Protein AF-A0A2M7EA67-F1 (afdb_monomer_lite)

Sequence (201 aa):
MQINDKDKITILLNLLGEHYNASHKMRERSLNFAIWILGFGVAIIWLLLSGASLTISQNIFLTLFVTIVSLLTIYFLHAIEKGFHTNRNIMIDIQRVLGCYEQGIYVDSKSLFPKKYEEKYKEKKGDKEKNKMTVQNLKKFLRTLDFHFVSIYIWIILITLMIILLIWINPNQQNQKNKKITLNSYTSEQAGLITSANGQK

Secondary structure (DSSP, 8-state):
-PPPHHHHHHHHHHHHHHHHHHHHHHHHHHHHHHHHHHHHHHHHHHHHHTT----HHHHHHHHHHHHHHHHHHHHHHHHHHHHHHHHHHHHHHHHHHTTTTSSSSSSTTS-SS-THHHHHHHHHHHHHTS-S--HHHHHHHHHHS-HHHHHHHHHHHHHHHHHHHHHHH-THHHHHHHHHHHHHHHHHHHHHHHHHHHTT-

Organism: NCBI:txid2014290

pLDDT: mean 84.49, std 11.79, range [54.47, 97.56]

Foldseek 3Di:
DDDDPVVVLVVLVVLLVVLVVVLVVLVVVLVVVLVVVVVVLVVLVVVLVVLPDDDPVRLVVVLVVLVVVLVVNLVVLVVSQVVNVVSVLSSVVSCVVVVQQPACPPHPGHRVDDCVVVVVSVVVVVVVVDDDDDPVVVVVVLVPRDVVSVVSNVVSVVSSVVSNVSSPVSCSVVVVVVVVVVVVVVVVVVVVVVVVVPPPD

Radius of gyration: 30.61 Å; chains: 1; bounding box: 66×33×106 Å

Structure (mmCIF, N/CA/C/O backbone):
data_AF-A0A2M7EA67-F1
#
_entry.id   AF-A0A2M7EA67-F1
#
loop_
_atom_site.group_PDB
_atom_site.id
_atom_site.type_symbol
_atom_site.label_atom_id
_atom_site.label_alt_id
_atom_site.label_comp_id
_atom_site.label_asym_id
_atom_site.label_entity_id
_atom_site.label_seq_id
_atom_site.pdbx_PDB_ins_code
_atom_site.Cartn_x
_atom_site.Cartn_y
_atom_site.Cartn_z
_atom_site.occupancy
_atom_site.B_iso_or_equiv
_atom_site.auth_seq_id
_atom_site.auth_comp_id
_atom_site.auth_asym_id
_atom_site.auth_atom_id
_atom_site.pdbx_PDB_model_num
ATOM 1 N N . MET A 1 1 ? 25.974 20.601 -27.472 1.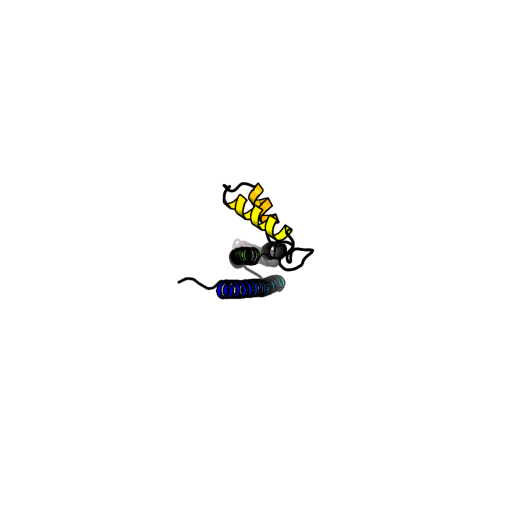00 61.41 1 MET A N 1
ATOM 2 C CA . MET A 1 1 ? 26.797 19.377 -27.378 1.00 61.41 1 MET A CA 1
ATOM 3 C C . MET A 1 1 ? 26.029 18.255 -28.066 1.00 61.41 1 MET A C 1
ATOM 5 O O . MET A 1 1 ? 24.906 17.994 -27.656 1.00 61.41 1 MET A O 1
ATOM 9 N N . GLN A 1 2 ? 26.543 17.688 -29.162 1.00 81.25 2 GLN A N 1
ATOM 10 C CA . GLN A 1 2 ? 25.907 16.543 -29.829 1.00 81.25 2 GLN A CA 1
ATOM 11 C C . GLN A 1 2 ? 26.409 15.259 -29.160 1.00 81.25 2 GLN A C 1
ATOM 13 O O . GLN A 1 2 ? 27.611 15.026 -29.114 1.00 81.25 2 GLN A O 1
ATOM 18 N N . ILE A 1 3 ? 25.502 14.471 -28.583 1.00 83.06 3 ILE A N 1
ATOM 19 C CA . ILE A 1 3 ? 25.826 13.171 -27.981 1.00 83.06 3 ILE A CA 1
ATOM 20 C C . ILE A 1 3 ? 25.848 12.126 -29.103 1.00 83.06 3 ILE A C 1
ATOM 22 O O . ILE A 1 3 ? 24.922 12.097 -29.917 1.00 83.06 3 ILE A O 1
ATOM 26 N N . ASN A 1 4 ? 26.881 11.282 -29.144 1.00 94.31 4 ASN A N 1
ATOM 27 C CA . ASN A 1 4 ? 26.993 10.182 -30.103 1.00 94.31 4 ASN A CA 1
ATOM 28 C C . ASN A 1 4 ? 25.878 9.145 -29.876 1.00 94.31 4 ASN A C 1
ATOM 30 O O . ASN A 1 4 ? 25.458 8.905 -28.745 1.00 94.31 4 ASN A O 1
ATOM 34 N N . ASP A 1 5 ? 25.399 8.491 -30.931 1.00 91.19 5 ASP A N 1
ATOM 35 C CA . ASP A 1 5 ? 24.288 7.538 -30.843 1.00 91.19 5 ASP A CA 1
ATOM 36 C C . ASP A 1 5 ? 24.615 6.318 -29.969 1.00 91.19 5 ASP A C 1
ATOM 38 O O . ASP A 1 5 ? 23.755 5.842 -29.226 1.00 91.19 5 ASP A O 1
ATOM 42 N N . LYS A 1 6 ? 25.877 5.868 -29.959 1.00 91.50 6 LYS A N 1
ATOM 43 C CA . LYS A 1 6 ? 26.340 4.812 -29.038 1.00 91.50 6 LYS A CA 1
ATOM 44 C C . LYS A 1 6 ? 26.218 5.228 -27.568 1.00 91.50 6 LYS A C 1
ATOM 46 O O . LYS A 1 6 ? 25.797 4.430 -26.725 1.00 91.50 6 LYS A O 1
ATOM 51 N N . ASP A 1 7 ? 26.520 6.487 -27.270 1.00 93.44 7 ASP A N 1
ATOM 52 C CA . ASP A 1 7 ? 26.421 7.028 -25.915 1.00 93.44 7 ASP A CA 1
ATOM 53 C C . ASP A 1 7 ? 24.951 7.177 -25.504 1.00 93.44 7 ASP A C 1
ATOM 55 O O . ASP A 1 7 ? 24.589 6.837 -24.379 1.00 93.44 7 ASP A O 1
ATOM 59 N N . LYS A 1 8 ? 24.068 7.582 -26.432 1.00 92.31 8 LYS A N 1
ATOM 60 C CA . LYS A 1 8 ? 22.614 7.643 -26.187 1.00 92.31 8 LYS A CA 1
ATOM 61 C C . LYS A 1 8 ? 22.041 6.281 -25.804 1.00 92.31 8 LYS A C 1
ATOM 63 O O . LYS A 1 8 ? 21.293 6.194 -24.834 1.00 92.31 8 LYS A O 1
ATOM 68 N N . ILE A 1 9 ? 22.397 5.222 -26.536 1.00 92.94 9 ILE A N 1
ATOM 69 C CA . ILE A 1 9 ? 21.937 3.856 -26.234 1.00 92.94 9 ILE A CA 1
ATOM 70 C C . ILE A 1 9 ? 22.416 3.432 -24.843 1.00 92.94 9 ILE A C 1
ATOM 72 O O . ILE A 1 9 ? 21.630 2.919 -24.049 1.00 92.94 9 ILE A O 1
ATOM 76 N N . THR A 1 10 ? 23.681 3.701 -24.521 1.00 95.44 10 THR A N 1
ATOM 77 C CA . THR A 1 10 ? 24.259 3.373 -23.210 1.00 95.44 10 THR A CA 1
ATOM 78 C C . THR A 1 10 ? 23.528 4.095 -22.075 1.00 95.44 10 THR A C 1
ATOM 80 O O . THR A 1 10 ? 23.166 3.472 -21.077 1.00 95.44 10 THR A O 1
ATOM 83 N N . ILE A 1 11 ? 23.231 5.388 -22.246 1.00 94.94 11 ILE A N 1
ATOM 84 C CA . ILE A 1 11 ? 22.450 6.178 -21.282 1.00 94.94 11 ILE A CA 1
ATOM 85 C C . ILE A 1 11 ? 21.048 5.582 -21.098 1.00 94.94 11 ILE A C 1
ATOM 87 O O . ILE A 1 11 ? 20.602 5.413 -19.964 1.00 94.94 11 ILE A O 1
ATOM 91 N N . LEU A 1 12 ? 20.360 5.227 -22.188 1.00 94.88 12 LEU A N 1
ATOM 92 C CA . LEU A 1 12 ? 19.022 4.629 -22.120 1.00 94.88 12 LEU A CA 1
ATOM 93 C C . LEU A 1 12 ? 19.024 3.281 -21.396 1.00 94.88 12 LEU A C 1
ATOM 95 O O . LEU A 1 12 ? 18.142 3.036 -20.576 1.00 94.88 12 LEU A O 1
ATOM 99 N N . LEU A 1 13 ? 20.009 2.420 -21.660 1.00 95.00 13 LEU A N 1
ATOM 100 C CA . LEU A 1 13 ? 20.138 1.128 -20.983 1.00 95.00 13 LEU A CA 1
ATOM 101 C C . LEU A 1 13 ? 20.432 1.292 -19.487 1.00 95.00 13 LEU A C 1
ATOM 103 O O . LEU A 1 13 ? 19.820 0.600 -18.671 1.00 95.00 13 LEU A O 1
ATOM 107 N N . ASN A 1 14 ? 21.296 2.240 -19.119 1.00 97.25 14 ASN A N 1
ATOM 108 C CA . ASN A 1 14 ? 21.578 2.550 -17.717 1.00 97.25 14 ASN A CA 1
ATOM 109 C C . ASN A 1 14 ? 20.328 3.072 -16.994 1.00 97.25 14 ASN A C 1
ATOM 111 O O . ASN A 1 14 ? 19.956 2.525 -15.957 1.00 97.25 14 ASN A O 1
ATOM 115 N N . LEU A 1 15 ? 19.622 4.049 -17.575 1.00 96.12 15 LEU A N 1
ATOM 116 C CA . LEU A 1 15 ? 18.360 4.563 -17.028 1.00 96.12 15 LEU A CA 1
ATOM 117 C C . LEU A 1 15 ? 17.309 3.455 -16.895 1.00 96.12 15 LEU A C 1
ATOM 119 O O . LEU A 1 15 ? 16.601 3.375 -15.890 1.00 96.12 15 LEU A O 1
ATOM 123 N N . LEU A 1 16 ? 17.215 2.566 -17.888 1.00 95.62 16 LEU A N 1
ATOM 124 C CA . LEU A 1 16 ? 16.305 1.428 -17.836 1.00 95.62 16 LEU A CA 1
ATOM 125 C C . LEU A 1 16 ? 16.634 0.517 -16.647 1.00 95.62 16 LEU A C 1
ATOM 127 O O . LEU A 1 16 ? 15.733 0.153 -15.887 1.00 95.62 16 LEU A O 1
ATOM 131 N N . GLY A 1 17 ? 17.915 0.192 -16.455 1.00 96.94 17 GLY A N 1
ATOM 132 C CA . GLY A 1 17 ? 18.400 -0.581 -15.313 1.00 96.94 17 GLY A CA 1
ATOM 133 C C . GLY A 1 17 ? 18.087 0.079 -13.967 1.00 96.94 17 GLY A C 1
ATOM 134 O O . GLY A 1 17 ? 17.597 -0.586 -13.049 1.00 96.94 17 GLY A O 1
ATOM 135 N N . GLU A 1 18 ? 18.280 1.394 -13.855 1.00 97.56 18 GLU A N 1
ATOM 136 C CA . GLU A 1 18 ? 17.938 2.167 -12.656 1.00 97.56 18 GLU A CA 1
ATOM 137 C C . GLU A 1 18 ? 16.441 2.120 -12.344 1.00 97.56 18 GLU A C 1
ATOM 139 O O . GLU A 1 18 ? 16.056 1.852 -11.202 1.00 97.56 18 GLU A O 1
ATOM 144 N N . HIS A 1 19 ? 15.582 2.301 -13.351 1.00 95.62 19 HIS A N 1
ATOM 145 C CA . HIS A 1 19 ? 14.133 2.205 -13.181 1.00 95.62 19 HIS A CA 1
ATOM 146 C C . HIS A 1 19 ? 13.690 0.791 -12.781 1.00 95.62 19 HIS A C 1
ATOM 148 O O . HIS A 1 19 ? 12.798 0.648 -11.937 1.00 95.62 19 HIS A O 1
ATOM 154 N N . TYR A 1 20 ? 14.316 -0.264 -13.308 1.00 94.50 20 TYR A N 1
ATOM 155 C CA . TYR A 1 20 ? 14.062 -1.637 -12.856 1.00 94.50 20 TYR A CA 1
ATOM 156 C C . TYR A 1 20 ? 14.452 -1.841 -11.390 1.00 94.50 20 TYR A C 1
ATOM 158 O O . TYR A 1 20 ? 13.653 -2.362 -10.606 1.00 94.50 20 TYR A O 1
ATOM 166 N N . ASN A 1 21 ? 15.640 -1.380 -11.002 1.00 96.25 21 ASN A N 1
ATOM 167 C CA . ASN A 1 21 ? 16.116 -1.459 -9.624 1.00 96.25 21 ASN A CA 1
ATOM 168 C C . ASN A 1 21 ? 15.201 -0.677 -8.666 1.00 96.25 21 ASN A C 1
ATOM 170 O O . ASN A 1 21 ? 14.788 -1.188 -7.625 1.00 96.25 21 ASN A O 1
ATOM 174 N N . ALA A 1 22 ? 14.803 0.540 -9.045 1.00 94.19 22 ALA A N 1
ATOM 175 C CA . ALA A 1 22 ? 13.854 1.352 -8.290 1.00 94.19 22 ALA A CA 1
ATOM 176 C C . ALA A 1 22 ? 12.499 0.644 -8.135 1.00 94.19 22 ALA A C 1
ATOM 178 O O . ALA A 1 22 ? 11.944 0.611 -7.037 1.00 94.19 22 ALA A O 1
ATOM 179 N N . SER A 1 23 ? 11.994 0.017 -9.201 1.00 91.25 23 SER A N 1
ATOM 180 C CA . SER A 1 23 ? 10.754 -0.767 -9.172 1.00 91.25 23 SER A CA 1
ATOM 181 C C . SER A 1 23 ? 10.828 -1.924 -8.170 1.00 91.25 23 SER A C 1
ATOM 183 O O . SER A 1 23 ? 9.881 -2.143 -7.410 1.00 91.25 23 SER A O 1
ATOM 185 N N . HIS A 1 24 ? 11.961 -2.631 -8.126 1.00 90.88 24 HIS A N 1
ATOM 186 C CA . HIS A 1 24 ? 12.200 -3.709 -7.167 1.00 90.88 24 HIS A CA 1
ATOM 187 C C . HIS A 1 24 ? 12.243 -3.190 -5.726 1.00 90.88 24 HIS A C 1
ATOM 189 O O . HIS A 1 24 ? 11.485 -3.668 -4.883 1.00 90.88 24 HIS A O 1
ATOM 195 N N . LYS A 1 25 ? 13.028 -2.137 -5.468 1.00 93.38 25 LYS A N 1
ATOM 196 C CA . LYS A 1 25 ? 13.123 -1.497 -4.144 1.00 93.38 25 LYS A CA 1
ATOM 197 C C . LYS A 1 25 ? 11.776 -0.960 -3.648 1.00 93.38 25 LYS A C 1
ATOM 199 O O . LYS A 1 25 ? 11.479 -1.042 -2.459 1.00 93.38 25 LYS A O 1
ATOM 204 N N . MET A 1 26 ? 10.937 -0.420 -4.539 1.00 90.56 26 MET A N 1
ATOM 205 C CA . MET A 1 26 ? 9.581 0.033 -4.191 1.00 90.56 26 MET A CA 1
ATOM 206 C C . MET A 1 26 ? 8.686 -1.131 -3.751 1.00 90.56 26 MET A C 1
ATOM 208 O O . MET A 1 26 ? 7.974 -1.003 -2.755 1.00 90.56 26 MET A O 1
ATOM 212 N N . ARG A 1 27 ? 8.738 -2.268 -4.460 1.00 89.75 27 ARG A N 1
ATOM 213 C CA . ARG A 1 27 ? 7.990 -3.479 -4.086 1.00 89.75 27 ARG A CA 1
ATOM 214 C C . ARG A 1 27 ? 8.456 -4.027 -2.744 1.00 89.75 27 ARG A C 1
ATOM 216 O O . ARG A 1 27 ? 7.623 -4.237 -1.869 1.00 89.75 27 ARG A O 1
ATOM 223 N N . GLU A 1 28 ? 9.763 -4.180 -2.562 1.00 90.50 28 GLU A N 1
ATOM 224 C CA . GLU A 1 28 ? 10.358 -4.656 -1.312 1.00 90.50 28 GLU A CA 1
ATOM 225 C C . GLU A 1 28 ? 9.952 -3.773 -0.124 1.00 90.50 28 GLU A C 1
ATOM 227 O O . GLU A 1 28 ? 9.435 -4.268 0.874 1.00 90.50 28 GLU A O 1
ATOM 232 N N . ARG A 1 29 ? 10.070 -2.444 -0.260 1.00 90.81 29 ARG A N 1
ATOM 233 C CA . ARG A 1 29 ? 9.643 -1.499 0.783 1.00 90.81 29 ARG A CA 1
ATOM 234 C C . ARG A 1 29 ? 8.151 -1.610 1.091 1.00 90.81 29 ARG A C 1
ATOM 236 O O . ARG A 1 29 ? 7.773 -1.554 2.257 1.00 90.81 29 ARG A O 1
ATOM 243 N N . SER A 1 30 ? 7.311 -1.767 0.066 1.00 88.31 30 SER A N 1
ATOM 244 C CA . SER A 1 30 ? 5.864 -1.929 0.257 1.00 88.31 30 SER A CA 1
ATOM 245 C C . SER A 1 30 ? 5.515 -3.223 0.994 1.00 88.31 30 SER A C 1
ATOM 247 O O . SER A 1 30 ? 4.637 -3.214 1.853 1.00 88.31 30 SER A O 1
ATOM 249 N N . LEU A 1 31 ? 6.241 -4.307 0.714 1.00 88.00 31 LEU A N 1
ATOM 250 C CA . LEU A 1 31 ? 6.053 -5.603 1.355 1.00 88.00 31 LEU A CA 1
ATOM 251 C C . LEU A 1 31 ? 6.529 -5.562 2.810 1.00 88.00 31 LEU A C 1
ATOM 253 O O . LEU A 1 31 ? 5.780 -5.952 3.700 1.00 88.00 31 LEU A O 1
ATOM 257 N N . ASN A 1 32 ? 7.716 -5.011 3.069 1.00 92.31 32 ASN A N 1
ATOM 258 C CA . ASN A 1 32 ? 8.237 -4.842 4.429 1.00 92.31 32 ASN A CA 1
ATOM 259 C C . ASN A 1 32 ? 7.308 -3.969 5.285 1.00 92.31 32 ASN A C 1
ATOM 261 O O . ASN A 1 32 ? 7.039 -4.291 6.441 1.00 92.31 32 ASN A O 1
ATOM 265 N N . PHE A 1 33 ? 6.764 -2.896 4.706 1.00 91.81 33 PHE A N 1
ATOM 266 C CA . PHE A 1 33 ? 5.768 -2.064 5.373 1.00 91.81 33 PHE A CA 1
ATOM 267 C C . PHE A 1 33 ? 4.469 -2.831 5.662 1.00 91.81 33 PHE A C 1
ATOM 269 O O . PHE A 1 33 ? 3.947 -2.748 6.773 1.00 91.81 33 PHE A O 1
ATOM 276 N N . ALA A 1 34 ? 3.970 -3.622 4.706 1.00 89.56 34 ALA A N 1
ATOM 277 C CA . ALA A 1 34 ? 2.784 -4.451 4.909 1.00 89.56 34 ALA A CA 1
ATOM 278 C C . ALA A 1 34 ? 2.988 -5.485 6.029 1.00 89.56 34 ALA A C 1
ATOM 280 O O . ALA A 1 34 ? 2.116 -5.623 6.882 1.00 89.56 34 ALA A O 1
ATOM 281 N N . ILE A 1 35 ? 4.148 -6.153 6.082 1.00 92.62 35 ILE A N 1
ATOM 282 C CA . ILE A 1 35 ? 4.505 -7.077 7.172 1.00 92.62 35 ILE A CA 1
ATOM 283 C C . ILE A 1 35 ? 4.477 -6.358 8.523 1.00 92.62 35 ILE A C 1
ATOM 285 O O . ILE A 1 35 ? 3.915 -6.878 9.486 1.00 92.62 35 ILE A O 1
ATOM 289 N N . TRP A 1 36 ? 5.046 -5.154 8.597 1.00 95.12 36 TRP A N 1
ATOM 290 C CA . TRP A 1 36 ? 5.086 -4.385 9.838 1.00 95.12 36 TRP A CA 1
ATOM 291 C C . TRP A 1 36 ? 3.682 -3.995 10.324 1.00 95.12 36 TRP A C 1
ATOM 293 O O . TRP A 1 36 ? 3.349 -4.203 11.491 1.00 95.12 36 TRP A O 1
ATOM 303 N N . ILE A 1 37 ? 2.824 -3.515 9.418 1.00 93.06 37 ILE A N 1
ATOM 304 C CA . ILE A 1 37 ? 1.426 -3.178 9.727 1.00 93.06 37 ILE A CA 1
ATOM 305 C C . ILE A 1 37 ? 0.613 -4.417 10.121 1.00 93.06 37 ILE A C 1
ATOM 307 O O . ILE A 1 37 ? -0.190 -4.345 11.051 1.00 93.06 37 ILE A O 1
ATOM 311 N N . LEU A 1 38 ? 0.839 -5.563 9.474 1.00 92.38 38 LEU A N 1
ATOM 312 C CA . LEU A 1 38 ? 0.211 -6.829 9.859 1.00 92.38 38 LEU A CA 1
ATOM 313 C C . LEU A 1 38 ? 0.629 -7.256 11.269 1.00 92.38 38 LEU A C 1
ATOM 315 O O . LEU A 1 38 ? -0.234 -7.584 12.082 1.00 92.38 38 LEU A O 1
ATOM 319 N N . GLY A 1 39 ? 1.925 -7.196 11.586 1.00 95.44 39 GLY A N 1
ATOM 320 C CA . GLY A 1 39 ? 2.432 -7.492 12.928 1.00 95.44 39 GLY A CA 1
ATOM 321 C C . GLY A 1 39 ? 1.818 -6.579 13.991 1.00 95.44 39 GLY A C 1
ATOM 322 O O . GLY A 1 39 ? 1.387 -7.049 15.044 1.00 95.44 39 GLY A O 1
ATOM 323 N N . PHE A 1 40 ? 1.691 -5.287 13.682 1.00 95.50 40 PHE A N 1
ATOM 324 C CA . PHE A 1 40 ? 1.021 -4.324 14.552 1.00 95.50 40 PHE A CA 1
ATOM 325 C C . PHE A 1 40 ? -0.467 -4.650 14.758 1.00 95.50 40 PHE A C 1
ATOM 327 O O . PHE A 1 40 ? -0.958 -4.629 15.887 1.00 95.50 40 PHE A O 1
ATOM 334 N N . GLY A 1 41 ? -1.177 -5.016 13.687 1.00 94.31 41 GLY A N 1
ATOM 335 C CA . GLY A 1 41 ? -2.573 -5.450 13.757 1.00 94.31 41 GLY A CA 1
ATOM 336 C C . GLY A 1 41 ? -2.756 -6.677 14.652 1.00 94.31 41 GLY A C 1
ATOM 337 O O . GLY A 1 41 ? -3.611 -6.663 15.536 1.00 94.31 41 GLY A O 1
ATOM 338 N N . VAL A 1 42 ? -1.915 -7.704 14.485 1.00 95.25 42 VAL A N 1
ATOM 339 C CA . VAL A 1 42 ? -1.929 -8.918 15.324 1.00 95.25 42 VAL A CA 1
ATOM 340 C C . VAL A 1 42 ? -1.680 -8.582 16.794 1.00 95.25 42 VAL A C 1
ATOM 342 O O . VAL A 1 42 ? -2.392 -9.091 17.659 1.00 95.25 42 VAL A O 1
ATOM 345 N N . ALA A 1 43 ? -0.732 -7.689 17.090 1.00 95.44 43 ALA A N 1
ATOM 346 C CA . ALA A 1 43 ? -0.458 -7.255 18.458 1.00 95.44 43 ALA A CA 1
ATOM 347 C C . ALA A 1 43 ? -1.663 -6.545 19.102 1.00 95.44 43 ALA A C 1
ATOM 349 O O . ALA A 1 43 ? -1.990 -6.823 20.256 1.00 95.44 43 ALA A O 1
ATOM 350 N N . ILE A 1 44 ? -2.364 -5.675 18.361 1.00 93.38 44 ILE A N 1
ATOM 351 C CA . ILE A 1 44 ? -3.592 -5.024 18.850 1.00 93.38 44 ILE A CA 1
ATOM 352 C C . ILE A 1 44 ? -4.691 -6.055 19.103 1.00 93.38 44 ILE A C 1
ATOM 354 O O . ILE A 1 44 ? -5.336 -6.014 20.147 1.00 93.38 44 ILE A O 1
ATOM 358 N N . ILE A 1 45 ? -4.903 -6.989 18.176 1.00 93.50 45 ILE A N 1
ATOM 359 C CA . ILE A 1 45 ? -5.908 -8.048 18.336 1.00 93.50 45 ILE A CA 1
ATOM 360 C C . ILE A 1 45 ? -5.601 -8.875 19.586 1.00 93.50 45 ILE A C 1
ATOM 362 O O . ILE A 1 45 ? -6.488 -9.092 20.406 1.00 93.50 45 ILE A O 1
ATOM 366 N N . TRP A 1 46 ? -4.343 -9.279 19.773 1.00 94.19 46 TRP A N 1
ATOM 367 C CA . TRP A 1 46 ? -3.906 -10.007 20.962 1.00 94.19 46 TRP A CA 1
ATOM 368 C C . TRP A 1 46 ? -4.151 -9.217 22.254 1.00 94.19 46 TRP A C 1
ATOM 370 O O . TRP A 1 46 ? -4.688 -9.762 23.216 1.00 94.19 46 TRP A O 1
ATOM 380 N N . LEU A 1 47 ? -3.821 -7.921 22.268 1.00 91.31 47 LEU A N 1
ATOM 381 C CA . LEU A 1 47 ? -4.075 -7.029 23.404 1.00 91.31 47 LEU A CA 1
ATOM 382 C C . LEU A 1 47 ? -5.572 -6.920 23.735 1.00 91.31 47 LEU A C 1
ATOM 384 O O . LEU A 1 47 ? -5.940 -6.869 24.906 1.00 91.31 47 LEU A O 1
ATOM 388 N N . LEU A 1 48 ? -6.436 -6.882 22.721 1.00 90.88 48 LEU A N 1
ATOM 389 C CA . LEU A 1 48 ? -7.887 -6.832 22.912 1.00 90.88 48 LEU A CA 1
ATOM 390 C C . LEU A 1 48 ? -8.445 -8.169 23.420 1.00 90.88 48 LEU A C 1
ATOM 392 O O . LEU A 1 48 ? -9.369 -8.177 24.232 1.00 90.88 48 LEU A O 1
ATOM 396 N N . LEU A 1 49 ? -7.871 -9.290 22.977 1.00 90.75 49 LEU A N 1
ATOM 397 C CA . LEU A 1 49 ? -8.282 -10.637 23.379 1.00 90.75 49 LEU A CA 1
ATOM 398 C C . LEU A 1 49 ? -7.751 -11.063 24.753 1.00 90.75 49 LEU A C 1
ATOM 400 O O . LEU A 1 49 ? -8.358 -11.926 25.383 1.00 90.75 49 LEU A O 1
ATOM 404 N N . SER A 1 50 ? -6.675 -10.454 25.262 1.00 90.12 50 SER A N 1
ATOM 405 C CA . SER A 1 50 ? -6.083 -10.796 26.569 1.00 90.12 50 SER A CA 1
ATOM 406 C C . SER A 1 50 ? -6.954 -10.419 27.779 1.00 90.12 50 SER A C 1
ATOM 408 O O . SER A 1 50 ? -6.551 -10.611 28.925 1.00 90.12 50 SER A O 1
ATOM 410 N N . GLY A 1 51 ? -8.160 -9.891 27.546 1.00 80.94 51 GLY A N 1
ATOM 411 C CA . GLY A 1 51 ? -9.104 -9.519 28.595 1.00 80.94 51 GLY A CA 1
ATOM 412 C C . GLY A 1 51 ? -8.833 -8.146 29.209 1.00 80.94 51 GLY A C 1
ATOM 413 O O . GLY A 1 51 ? -9.426 -7.826 30.240 1.00 80.94 51 GLY A O 1
ATOM 414 N N . ALA A 1 52 ? -7.987 -7.316 28.584 1.00 81.62 52 ALA A N 1
ATOM 415 C CA . ALA A 1 52 ? -7.745 -5.946 29.022 1.00 81.62 52 ALA A CA 1
ATOM 416 C C . ALA A 1 52 ? -9.074 -5.176 29.134 1.00 81.62 52 ALA A C 1
ATOM 418 O O . ALA A 1 52 ? -9.798 -4.982 28.152 1.00 81.62 52 ALA A O 1
ATOM 419 N N . SER A 1 53 ? -9.426 -4.755 30.352 1.00 84.50 53 SER A N 1
ATOM 420 C CA . SER A 1 53 ? -10.627 -3.959 30.586 1.00 84.50 53 SER A CA 1
ATOM 421 C C . SER A 1 53 ? -10.360 -2.515 30.173 1.00 84.50 53 SER A C 1
ATOM 423 O O . SER A 1 53 ? -9.820 -1.729 30.953 1.00 84.50 53 SER A O 1
ATOM 425 N N . LEU A 1 54 ? -10.716 -2.176 28.937 1.00 86.06 54 LEU A N 1
ATOM 426 C CA . LEU A 1 54 ? -10.609 -0.814 28.436 1.00 86.06 54 LEU A CA 1
ATOM 427 C C . LEU A 1 54 ? -11.801 0.025 28.904 1.00 86.06 54 LEU A C 1
ATOM 429 O O . LEU A 1 54 ? -12.963 -0.381 28.795 1.00 86.06 54 LEU A O 1
ATOM 433 N N . THR A 1 55 ? -11.514 1.219 29.412 1.00 88.62 55 THR A N 1
ATOM 434 C CA . THR A 1 55 ? -12.543 2.221 29.705 1.00 88.62 55 THR A CA 1
ATOM 435 C C . THR A 1 55 ? -13.150 2.760 28.407 1.00 88.62 55 THR A C 1
ATOM 437 O O . THR A 1 55 ? -12.552 2.673 27.335 1.00 88.62 55 THR A O 1
ATOM 440 N N . ILE A 1 56 ? -14.338 3.366 28.486 1.00 89.12 56 ILE A N 1
ATOM 441 C CA . ILE A 1 56 ? -15.012 3.952 27.312 1.00 89.12 56 ILE A CA 1
ATOM 442 C C . ILE A 1 56 ? -14.111 4.993 26.627 1.00 89.12 56 ILE A C 1
ATOM 444 O O . ILE A 1 56 ? -13.973 4.984 25.406 1.00 89.12 56 ILE A O 1
ATOM 448 N N . SER A 1 57 ? -13.432 5.842 27.405 1.00 90.62 57 SER A N 1
ATOM 449 C CA . SER A 1 57 ? -12.495 6.834 26.868 1.00 90.62 57 SER A CA 1
ATOM 450 C C . SER A 1 57 ? -11.308 6.186 26.149 1.00 90.62 57 SER A C 1
ATOM 452 O O . SER A 1 57 ? -10.907 6.659 25.087 1.00 90.62 57 SER A O 1
ATOM 454 N N . GLN A 1 58 ? -10.775 5.077 26.680 1.00 91.69 58 GLN A N 1
ATOM 455 C CA . GLN A 1 58 ? -9.709 4.312 26.023 1.00 91.69 58 GLN A CA 1
ATOM 456 C C . GLN A 1 58 ? -10.188 3.672 24.715 1.00 91.69 58 GLN A C 1
ATOM 458 O O . GLN A 1 58 ? -9.449 3.703 23.737 1.00 91.69 58 GLN A O 1
ATOM 463 N N . ASN A 1 59 ? -11.424 3.167 24.655 1.00 92.62 59 ASN A N 1
ATOM 464 C CA . ASN A 1 59 ? -12.004 2.630 23.418 1.00 92.62 59 ASN A CA 1
ATOM 465 C C . ASN A 1 59 ? -12.132 3.693 22.326 1.00 92.62 59 ASN A C 1
ATOM 467 O O . ASN A 1 59 ? -11.781 3.436 21.172 1.00 92.62 59 ASN A O 1
ATOM 471 N N . ILE A 1 60 ? -12.611 4.888 22.682 1.00 94.69 60 ILE A N 1
ATOM 472 C CA . ILE A 1 60 ? -12.727 6.012 21.744 1.00 94.69 60 ILE A CA 1
ATOM 473 C C . ILE A 1 60 ? -11.339 6.397 21.226 1.00 94.69 60 ILE A C 1
ATOM 475 O O . ILE A 1 60 ? -11.139 6.496 20.014 1.00 94.69 60 ILE A O 1
ATOM 479 N N . PHE A 1 61 ? -10.368 6.553 22.129 1.00 95.62 61 PHE A N 1
ATOM 480 C CA . PHE A 1 61 ? -8.995 6.891 21.764 1.00 95.62 61 PHE A CA 1
ATOM 481 C C . PHE A 1 61 ? -8.362 5.826 20.860 1.00 95.62 61 PHE A C 1
ATOM 483 O O . PHE A 1 61 ? -7.788 6.157 19.824 1.00 95.62 61 PHE A O 1
ATOM 490 N N . LEU A 1 62 ? -8.516 4.545 21.203 1.00 94.50 62 LEU A N 1
ATOM 491 C CA . LEU A 1 62 ? -7.978 3.431 20.427 1.00 94.50 62 LEU A CA 1
ATOM 492 C C . LEU A 1 62 ? -8.637 3.333 19.044 1.00 94.50 62 LEU A C 1
ATOM 494 O O . LEU A 1 62 ? -7.944 3.117 18.053 1.00 94.50 62 LEU A O 1
ATOM 498 N N . THR A 1 63 ? -9.950 3.564 18.952 1.00 96.25 63 THR A N 1
ATOM 499 C CA . THR A 1 63 ? -10.677 3.610 17.671 1.00 96.25 63 THR A CA 1
ATOM 500 C C . THR A 1 63 ? -10.161 4.745 16.786 1.00 96.25 63 THR A C 1
ATOM 502 O O . THR A 1 63 ? -9.886 4.532 15.602 1.00 96.25 63 THR A O 1
ATOM 505 N N . LEU A 1 64 ? -9.989 5.946 17.350 1.00 97.31 64 LEU A N 1
ATOM 506 C CA . LEU A 1 64 ? -9.451 7.100 16.628 1.00 97.31 64 LEU A CA 1
ATOM 507 C C . LEU A 1 64 ? -8.026 6.823 16.140 1.00 97.31 64 LEU A C 1
ATOM 509 O O . LEU A 1 64 ? -7.715 7.050 14.972 1.00 97.31 64 LEU A O 1
ATOM 513 N N . PHE A 1 65 ? -7.184 6.274 17.014 1.00 96.62 65 PHE A N 1
ATOM 514 C CA . PHE A 1 65 ? -5.813 5.904 16.693 1.00 96.62 65 PHE A CA 1
ATOM 515 C C . PHE A 1 65 ? -5.746 4.883 15.545 1.00 96.62 65 PHE A C 1
ATOM 517 O O . PHE A 1 65 ? -5.068 5.130 14.547 1.00 96.62 65 PHE A O 1
ATOM 524 N N . VAL A 1 66 ? -6.501 3.781 15.628 1.00 96.44 66 VAL A N 1
ATOM 525 C CA . VAL A 1 66 ? -6.568 2.756 14.568 1.00 96.44 66 VAL A CA 1
ATOM 526 C C . VAL A 1 66 ? -7.059 3.359 13.252 1.00 96.44 66 VAL A C 1
ATOM 528 O O . VAL A 1 66 ? -6.509 3.056 12.191 1.00 96.44 66 VAL A O 1
ATOM 531 N N . THR A 1 67 ? -8.047 4.254 13.305 1.00 96.31 67 THR A N 1
ATOM 532 C CA . THR A 1 67 ? -8.575 4.941 12.117 1.00 96.31 67 THR A CA 1
ATOM 533 C C . THR A 1 67 ? -7.509 5.816 11.457 1.00 96.31 67 THR A C 1
ATOM 535 O O . THR A 1 67 ? -7.287 5.702 10.252 1.00 96.31 67 THR A O 1
ATOM 538 N N . ILE A 1 68 ? -6.796 6.641 12.232 1.00 97.25 68 ILE A N 1
ATOM 539 C CA . ILE A 1 68 ? -5.726 7.516 11.722 1.00 97.25 68 ILE A CA 1
ATOM 540 C C . ILE A 1 68 ? -4.599 6.688 11.097 1.00 97.25 68 ILE A C 1
ATOM 542 O O . ILE A 1 68 ? -4.192 6.963 9.967 1.00 97.25 68 ILE A O 1
ATOM 546 N N . VAL A 1 69 ? -4.125 5.649 11.791 1.00 96.31 69 VAL A N 1
ATOM 547 C CA . VAL A 1 69 ? -3.070 4.760 11.275 1.00 96.31 69 VAL A CA 1
ATOM 548 C C . VAL A 1 69 ? -3.520 4.073 9.984 1.00 96.31 69 VAL A C 1
ATOM 550 O O . VAL A 1 69 ? -2.748 4.001 9.027 1.00 96.31 69 VAL A O 1
ATOM 553 N N . SER A 1 70 ? -4.776 3.630 9.906 1.00 95.00 70 SER A N 1
ATOM 554 C CA . SER A 1 70 ? -5.332 3.009 8.696 1.00 95.00 70 SER A CA 1
ATOM 555 C C . SER A 1 70 ? -5.368 3.989 7.520 1.00 95.00 70 SER A C 1
ATOM 557 O O . SER A 1 70 ? -4.937 3.643 6.420 1.00 95.00 70 SER A O 1
ATOM 559 N N . LEU A 1 71 ? -5.806 5.234 7.742 1.00 96.00 71 LEU A N 1
ATOM 560 C CA . LEU A 1 71 ? -5.814 6.277 6.709 1.00 96.00 71 LEU A CA 1
ATOM 561 C C . LEU A 1 71 ? -4.399 6.622 6.227 1.00 96.00 71 LEU A C 1
ATOM 563 O O . LEU A 1 71 ? -4.168 6.710 5.020 1.00 96.00 71 LEU A O 1
ATOM 567 N N . LEU A 1 72 ? -3.439 6.758 7.148 1.00 96.00 72 LEU A N 1
ATOM 568 C CA . LEU A 1 72 ? -2.030 6.986 6.811 1.00 96.00 72 LEU A CA 1
ATOM 569 C C . LEU A 1 72 ? -1.441 5.819 6.011 1.00 96.00 72 LEU A C 1
ATOM 571 O O . LEU A 1 72 ? -0.722 6.042 5.038 1.00 96.00 72 LEU A O 1
ATOM 575 N N . THR A 1 73 ? -1.786 4.584 6.374 1.00 94.12 73 THR A N 1
ATOM 576 C CA . THR A 1 73 ? -1.363 3.367 5.664 1.00 94.12 73 THR A CA 1
ATOM 577 C C . THR A 1 73 ? -1.903 3.355 4.232 1.00 94.12 73 THR A C 1
ATOM 579 O O . THR A 1 73 ? -1.147 3.124 3.287 1.00 94.12 73 THR A O 1
ATOM 582 N N . ILE A 1 74 ? -3.190 3.668 4.047 1.00 92.81 74 ILE A N 1
ATOM 583 C CA . ILE A 1 74 ? -3.824 3.770 2.723 1.00 92.81 74 ILE A CA 1
ATOM 584 C C . ILE A 1 74 ? -3.150 4.862 1.884 1.00 92.81 74 ILE A C 1
ATOM 586 O O . ILE A 1 74 ? -2.816 4.625 0.719 1.00 92.81 74 ILE A O 1
ATOM 590 N N . TYR A 1 75 ? -2.916 6.037 2.476 1.00 94.12 75 TYR A N 1
ATOM 591 C CA . TYR A 1 75 ? -2.244 7.157 1.816 1.00 94.12 75 TYR A CA 1
ATOM 592 C C . TYR A 1 75 ? -0.816 6.797 1.385 1.00 94.12 75 TYR A C 1
ATOM 594 O O . TYR A 1 75 ? -0.425 7.043 0.243 1.00 94.12 75 TYR A O 1
ATOM 602 N N . PHE A 1 76 ? -0.049 6.158 2.269 1.00 92.56 76 PHE A N 1
ATOM 603 C CA . PHE A 1 76 ? 1.310 5.709 1.981 1.00 92.56 76 PHE A CA 1
ATOM 604 C C . PHE A 1 76 ? 1.351 4.688 0.837 1.00 92.56 76 PHE A C 1
ATOM 606 O O . PHE A 1 76 ? 2.137 4.842 -0.101 1.00 92.56 76 PHE A O 1
ATOM 613 N N . LEU A 1 77 ? 0.472 3.682 0.861 1.00 91.06 77 LEU A N 1
ATOM 614 C CA . LEU A 1 77 ? 0.369 2.705 -0.227 1.00 91.06 77 LEU A CA 1
ATOM 615 C C . LEU A 1 77 ? -0.003 3.365 -1.551 1.00 91.06 77 LEU A C 1
ATOM 617 O O . LEU A 1 77 ? 0.570 3.021 -2.584 1.00 91.06 77 LEU A O 1
ATOM 621 N N . HIS A 1 78 ? -0.892 4.358 -1.514 1.00 90.19 78 HIS A N 1
ATOM 622 C CA . HIS A 1 78 ? -1.290 5.087 -2.713 1.00 90.19 78 HIS A CA 1
ATOM 623 C C . HIS A 1 78 ? -0.120 5.885 -3.300 1.00 90.19 78 HIS A C 1
ATOM 625 O O . HIS A 1 78 ? 0.083 5.912 -4.516 1.00 90.19 78 HIS A O 1
ATOM 631 N N . ALA A 1 79 ? 0.701 6.498 -2.444 1.00 91.25 79 ALA A N 1
ATOM 632 C CA . ALA A 1 79 ? 1.915 7.185 -2.869 1.00 91.25 79 ALA A CA 1
ATOM 633 C C . ALA A 1 79 ? 2.922 6.219 -3.523 1.00 91.25 79 ALA A C 1
ATOM 635 O O . ALA A 1 79 ? 3.486 6.547 -4.573 1.00 91.25 79 ALA A O 1
ATOM 636 N N . ILE A 1 80 ? 3.105 5.015 -2.961 1.00 91.25 80 ILE A N 1
ATOM 637 C CA . ILE A 1 80 ? 3.957 3.977 -3.563 1.00 91.25 80 ILE A CA 1
ATOM 638 C C . ILE A 1 80 ? 3.403 3.532 -4.913 1.00 91.25 80 ILE A C 1
ATOM 640 O O . ILE A 1 80 ? 4.156 3.478 -5.884 1.00 91.25 80 ILE A O 1
ATOM 644 N N . GLU A 1 81 ? 2.111 3.230 -5.001 1.00 89.75 81 GLU A N 1
ATOM 645 C CA . GLU A 1 81 ? 1.470 2.796 -6.243 1.00 89.75 81 GLU A CA 1
ATOM 646 C C . GLU A 1 81 ? 1.641 3.847 -7.348 1.00 89.75 81 GLU A C 1
ATOM 648 O O . GLU A 1 81 ? 2.039 3.535 -8.476 1.00 89.75 81 GLU A O 1
ATOM 653 N N . LYS A 1 82 ? 1.415 5.123 -7.014 1.00 89.50 82 LYS A N 1
ATOM 654 C CA . LYS A 1 82 ? 1.629 6.242 -7.936 1.00 89.50 82 LYS A CA 1
ATOM 655 C C . LYS A 1 82 ? 3.084 6.311 -8.410 1.00 89.50 82 LYS A C 1
ATOM 657 O O . LYS A 1 82 ? 3.327 6.488 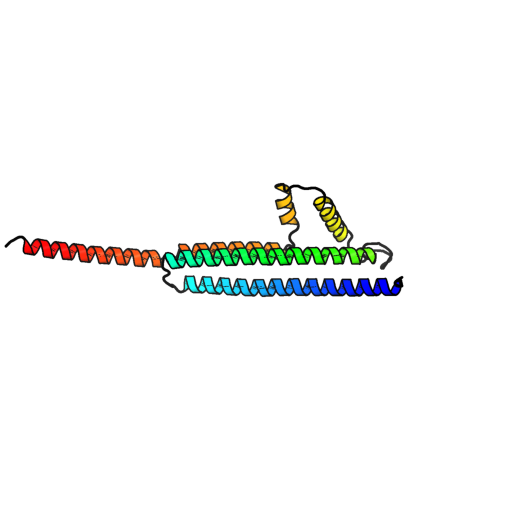-9.610 1.00 89.50 82 LYS A O 1
ATOM 662 N N . GLY A 1 83 ? 4.044 6.155 -7.497 1.00 90.75 83 GLY A N 1
ATOM 663 C CA . GLY A 1 83 ? 5.471 6.097 -7.821 1.00 90.75 83 GLY A CA 1
ATOM 664 C C . GLY A 1 83 ? 5.806 4.921 -8.739 1.00 90.75 83 GLY A C 1
ATOM 665 O O . GLY A 1 83 ? 6.447 5.101 -9.774 1.00 90.75 83 GLY A O 1
ATOM 666 N N . PHE A 1 84 ? 5.274 3.741 -8.427 1.00 90.75 84 PHE A N 1
ATOM 667 C CA . PHE A 1 84 ? 5.457 2.514 -9.194 1.00 90.75 84 PHE A CA 1
ATOM 668 C C . PHE A 1 84 ? 4.921 2.650 -10.624 1.00 90.75 84 PHE A C 1
ATOM 670 O O . PHE A 1 84 ? 5.610 2.306 -11.586 1.00 90.75 84 PHE A O 1
ATOM 677 N N . HIS A 1 85 ? 3.719 3.203 -10.793 1.00 88.25 85 HIS A N 1
ATOM 678 C CA . HIS A 1 85 ? 3.139 3.453 -12.111 1.00 88.25 85 HIS A CA 1
ATOM 679 C C . HIS A 1 85 ? 3.919 4.486 -12.920 1.00 88.25 85 HIS A C 1
ATOM 681 O O . HIS A 1 85 ? 4.117 4.293 -14.118 1.00 88.25 85 HIS A O 1
ATOM 687 N N . THR A 1 86 ? 4.375 5.562 -12.281 1.00 90.81 86 THR A N 1
ATOM 688 C CA . THR A 1 86 ? 5.189 6.589 -12.948 1.00 90.81 86 THR A CA 1
ATOM 689 C C . THR A 1 86 ? 6.505 5.989 -13.434 1.00 90.81 86 THR A C 1
ATOM 691 O O . THR A 1 86 ? 6.849 6.120 -14.605 1.00 90.81 86 THR A O 1
ATOM 694 N N . ASN A 1 87 ? 7.182 5.233 -12.573 1.00 94.00 87 ASN A N 1
ATOM 695 C CA . ASN A 1 87 ? 8.420 4.537 -12.900 1.00 94.00 87 ASN A CA 1
ATOM 696 C C . ASN A 1 87 ? 8.228 3.515 -14.034 1.00 94.00 87 ASN A C 1
ATOM 698 O O . ASN A 1 87 ? 9.006 3.467 -14.984 1.00 94.00 87 ASN A O 1
ATOM 702 N N . ARG A 1 88 ? 7.144 2.732 -13.983 1.00 90.44 88 ARG A N 1
ATOM 703 C CA . ARG A 1 88 ? 6.797 1.766 -15.033 1.00 90.44 88 ARG A CA 1
ATOM 704 C C . ARG A 1 88 ? 6.527 2.436 -16.381 1.00 90.44 88 ARG A C 1
ATOM 706 O O . ARG A 1 88 ? 6.896 1.883 -17.409 1.00 90.44 88 ARG A O 1
ATOM 713 N N . ASN A 1 89 ? 5.886 3.600 -16.386 1.00 90.31 89 ASN A N 1
ATOM 714 C CA . ASN A 1 89 ? 5.620 4.349 -17.613 1.00 90.31 89 ASN A CA 1
ATOM 715 C C . ASN A 1 89 ? 6.919 4.804 -18.285 1.00 90.31 89 ASN A C 1
ATOM 717 O O . ASN A 1 89 ? 7.078 4.588 -19.481 1.00 90.31 89 ASN A O 1
ATOM 721 N N . ILE A 1 90 ? 7.865 5.341 -17.509 1.00 92.81 90 ILE A N 1
ATOM 722 C CA . ILE A 1 90 ? 9.181 5.744 -18.025 1.00 92.81 90 ILE A CA 1
ATOM 723 C C . ILE A 1 90 ? 9.930 4.528 -18.588 1.00 92.81 90 ILE A C 1
ATOM 725 O O . ILE A 1 90 ? 10.479 4.586 -19.684 1.00 92.81 90 ILE A O 1
ATOM 729 N N . MET A 1 91 ? 9.878 3.394 -17.887 1.00 93.44 91 MET A N 1
ATOM 730 C CA . MET A 1 91 ? 10.466 2.133 -18.345 1.00 93.44 91 MET A CA 1
ATOM 731 C C . MET A 1 91 ? 9.895 1.679 -19.702 1.00 93.44 91 MET A C 1
ATOM 733 O O . MET A 1 91 ? 10.655 1.303 -20.590 1.00 93.44 91 MET A O 1
ATOM 737 N N . ILE A 1 92 ? 8.570 1.758 -19.887 1.00 90.69 92 ILE A N 1
ATOM 738 C CA . ILE A 1 92 ? 7.906 1.440 -21.165 1.00 90.69 92 ILE A CA 1
ATOM 739 C C . ILE A 1 92 ? 8.342 2.416 -22.264 1.00 90.69 92 ILE A C 1
ATOM 741 O O . ILE A 1 92 ? 8.606 1.988 -23.387 1.00 90.69 92 ILE A O 1
ATOM 745 N N . ASP A 1 93 ? 8.445 3.709 -21.949 1.00 91.56 93 ASP A N 1
ATOM 746 C CA . ASP A 1 93 ? 8.880 4.727 -22.905 1.00 91.56 93 ASP A CA 1
ATOM 747 C C . ASP A 1 93 ? 10.316 4.471 -23.387 1.00 91.56 93 ASP A C 1
ATOM 749 O O . ASP A 1 93 ? 10.556 4.498 -24.596 1.00 91.56 93 ASP A O 1
ATOM 753 N N . ILE A 1 94 ? 11.240 4.134 -22.480 1.00 93.62 94 ILE A N 1
ATOM 754 C CA . ILE A 1 94 ? 12.623 3.767 -22.826 1.00 93.62 94 ILE A CA 1
ATOM 755 C C . ILE A 1 94 ? 12.654 2.488 -23.675 1.00 93.62 94 ILE A C 1
ATOM 757 O O . ILE A 1 94 ? 13.291 2.461 -24.724 1.00 93.62 94 ILE A O 1
ATOM 761 N N . GLN A 1 95 ? 11.924 1.441 -23.279 1.00 92.69 95 GLN A N 1
ATOM 762 C CA . GLN A 1 95 ? 11.843 0.181 -24.036 1.00 92.69 95 GLN A CA 1
ATOM 763 C C . GLN A 1 95 ? 11.290 0.367 -25.449 1.00 92.69 95 GLN A C 1
ATOM 765 O O . GLN A 1 95 ? 11.700 -0.329 -26.376 1.00 92.69 95 GLN A O 1
ATOM 770 N N . ARG A 1 96 ? 10.351 1.299 -25.626 1.00 90.94 96 ARG A N 1
ATOM 771 C CA . ARG A 1 96 ? 9.819 1.642 -26.944 1.00 90.94 96 ARG A CA 1
ATOM 772 C C . ARG A 1 96 ? 10.858 2.355 -27.797 1.00 90.94 96 ARG A C 1
ATOM 774 O O . ARG A 1 96 ? 10.992 2.000 -28.957 1.00 90.94 96 ARG A O 1
ATOM 781 N N . VAL A 1 97 ? 11.603 3.310 -27.237 1.00 92.31 97 VAL A N 1
ATOM 782 C CA . VAL A 1 97 ? 12.700 3.984 -27.962 1.00 92.31 97 VAL A CA 1
ATOM 783 C C . VAL A 1 97 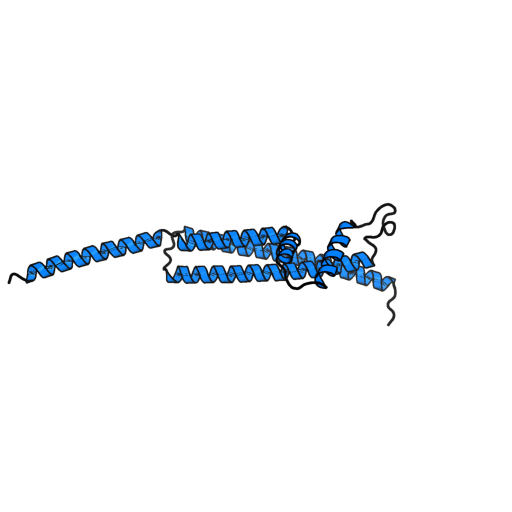? 13.794 2.991 -28.361 1.00 92.31 97 VAL A C 1
ATOM 785 O O . VAL A 1 97 ? 14.385 3.127 -29.424 1.00 92.31 97 VAL A O 1
ATOM 788 N N . LEU A 1 98 ? 14.022 1.960 -27.547 1.00 92.25 98 LEU A N 1
ATOM 789 C CA . LEU A 1 98 ? 14.920 0.856 -27.881 1.00 92.25 98 LEU A CA 1
ATOM 790 C C . LEU A 1 98 ? 14.323 -0.124 -28.912 1.00 92.25 98 LEU A C 1
ATOM 792 O O . LEU A 1 98 ? 15.015 -1.033 -29.336 1.00 92.25 98 LEU A O 1
ATOM 796 N N . GLY A 1 99 ? 13.061 0.010 -29.329 1.00 91.25 99 GLY A N 1
ATOM 797 C CA . GLY A 1 99 ? 12.451 -0.889 -30.316 1.00 91.25 99 GLY A CA 1
ATOM 798 C C . GLY A 1 99 ? 12.058 -2.264 -29.764 1.00 91.25 99 GLY A C 1
ATOM 799 O O . GLY A 1 99 ? 11.784 -3.190 -30.523 1.00 91.25 99 GLY A O 1
ATOM 800 N N . CYS A 1 100 ? 11.978 -2.442 -28.439 1.00 91.50 100 CYS A N 1
ATOM 801 C CA . CYS A 1 100 ? 11.696 -3.753 -27.836 1.00 91.50 100 CYS A CA 1
ATOM 802 C C . CYS A 1 100 ? 10.273 -4.290 -28.125 1.00 91.50 100 CYS A C 1
ATOM 804 O O . CYS A 1 100 ? 9.990 -5.465 -27.878 1.00 91.50 100 CYS A O 1
ATOM 806 N N . TYR A 1 101 ? 9.366 -3.447 -28.621 1.00 88.94 101 TYR A N 1
ATOM 807 C CA . TYR A 1 101 ? 7.998 -3.823 -29.008 1.00 88.94 101 TYR A CA 1
ATOM 808 C C . TYR A 1 101 ? 7.841 -4.068 -30.517 1.00 88.94 101 TYR A C 1
ATOM 810 O O . TYR A 1 101 ? 6.796 -4.557 -30.956 1.00 88.94 101 TYR A O 1
ATOM 818 N N . GLU A 1 102 ? 8.869 -3.759 -31.308 1.00 87.88 102 GLU A N 1
ATOM 819 C CA . GLU A 1 102 ? 8.868 -3.922 -32.759 1.00 87.88 102 GLU A CA 1
ATOM 820 C C . GLU A 1 102 ? 9.320 -5.339 -33.142 1.00 87.88 102 GLU A C 1
ATOM 822 O O . GLU A 1 102 ? 10.074 -5.996 -32.421 1.00 87.88 102 GLU A O 1
ATOM 827 N N . GLN A 1 103 ? 8.793 -5.856 -34.252 1.00 89.56 103 GLN A N 1
ATOM 828 C CA . GLN A 1 103 ? 9.157 -7.177 -34.775 1.00 89.56 103 GLN A CA 1
ATOM 829 C C . GLN A 1 103 ? 10.384 -7.048 -35.681 1.00 89.56 103 GLN A C 1
ATOM 831 O O . GLN A 1 103 ? 10.523 -6.042 -36.369 1.00 89.56 103 GLN A O 1
ATOM 836 N N . GLY A 1 104 ? 11.264 -8.053 -35.684 1.00 86.25 104 GLY A N 1
ATOM 837 C CA . GLY A 1 104 ? 12.424 -8.082 -36.581 1.00 86.25 104 GLY A CA 1
ATOM 838 C C . GLY A 1 104 ? 13.606 -7.193 -36.174 1.00 86.25 104 GLY A C 1
ATOM 839 O O . GLY A 1 104 ? 14.632 -7.246 -36.836 1.00 86.25 104 GLY A O 1
ATOM 840 N N . ILE A 1 105 ? 13.511 -6.409 -35.087 1.00 88.31 105 ILE A N 1
ATOM 841 C CA . ILE A 1 105 ? 14.659 -5.634 -34.568 1.00 88.31 105 ILE A CA 1
ATOM 842 C C . ILE A 1 105 ? 15.635 -6.526 -33.796 1.00 88.31 105 ILE A C 1
ATOM 844 O O . ILE A 1 105 ? 16.841 -6.464 -34.006 1.00 88.31 105 ILE A O 1
ATOM 848 N N . TYR A 1 106 ? 15.112 -7.333 -32.871 1.00 87.19 106 TYR A N 1
ATOM 849 C CA . TYR A 1 106 ? 15.924 -8.173 -31.981 1.00 87.19 106 TYR A CA 1
ATOM 850 C C . TYR A 1 106 ? 15.758 -9.669 -32.241 1.00 87.19 106 TYR A C 1
ATOM 852 O O . TYR A 1 106 ? 16.670 -10.447 -31.979 1.00 87.19 106 TYR A O 1
ATOM 860 N N . VAL A 1 107 ? 14.574 -10.082 -32.698 1.00 88.00 107 VAL A N 1
ATOM 861 C CA . VAL A 1 107 ? 14.247 -11.469 -33.037 1.00 88.00 107 VAL A CA 1
ATOM 862 C C . VAL A 1 107 ? 13.413 -11.449 -34.315 1.00 88.00 107 VAL A C 1
ATOM 864 O O . VAL A 1 107 ? 12.375 -10.784 -34.362 1.00 88.00 107 VAL A O 1
ATOM 867 N N . ASP A 1 108 ? 13.848 -12.191 -35.333 1.00 85.06 108 ASP A N 1
ATOM 868 C CA . ASP A 1 108 ? 13.303 -12.121 -36.699 1.00 85.06 108 ASP A CA 1
ATOM 869 C C . ASP A 1 108 ? 11.788 -12.372 -36.778 1.00 85.06 108 ASP A C 1
ATOM 871 O O . ASP A 1 108 ? 11.091 -11.781 -37.597 1.00 85.06 108 ASP A O 1
ATOM 875 N N . SER A 1 109 ? 11.247 -13.221 -35.898 1.00 83.00 109 SER A N 1
ATOM 876 C CA . SER A 1 109 ? 9.851 -13.677 -35.952 1.00 83.00 109 SER A CA 1
ATOM 877 C C . SER A 1 109 ? 8.926 -13.087 -34.882 1.00 83.00 109 SER A C 1
ATOM 879 O O . SER A 1 109 ? 7.713 -13.304 -34.937 1.00 83.00 109 SER A O 1
ATOM 881 N N . LYS A 1 110 ? 9.450 -12.356 -33.886 1.00 87.62 110 LYS A N 1
ATOM 882 C CA . LYS A 1 110 ? 8.645 -11.843 -32.761 1.00 87.62 110 LYS A CA 1
ATOM 883 C C . LYS A 1 110 ? 9.233 -10.587 -32.128 1.00 87.62 110 LYS A C 1
ATOM 885 O O . LYS A 1 110 ? 10.438 -10.381 -32.126 1.00 87.62 110 LYS A O 1
ATOM 890 N N . SER A 1 111 ? 8.375 -9.767 -31.528 1.00 87.69 111 SER A N 1
ATOM 891 C CA . SER A 1 111 ? 8.826 -8.667 -30.676 1.00 87.69 111 SER A CA 1
ATOM 892 C C . SER A 1 111 ? 9.398 -9.207 -29.362 1.00 87.69 111 SER A C 1
ATOM 894 O O . SER A 1 111 ? 8.939 -10.235 -28.852 1.00 87.69 111 SER A O 1
ATOM 896 N N . LEU A 1 112 ? 10.389 -8.511 -28.797 1.00 88.38 112 LEU A N 1
ATOM 897 C CA . LEU A 1 112 ? 11.005 -8.899 -27.523 1.00 88.38 112 LEU A CA 1
ATOM 898 C C . LEU A 1 112 ? 9.978 -8.850 -26.381 1.00 88.38 112 LEU A C 1
ATOM 900 O O . LEU A 1 112 ? 9.937 -9.742 -25.532 1.00 88.38 112 LEU A O 1
ATOM 904 N N . PHE A 1 113 ? 9.099 -7.844 -26.404 1.00 88.00 113 PHE A N 1
ATOM 905 C CA . PHE A 1 113 ? 7.969 -7.733 -25.490 1.00 88.00 113 PHE A CA 1
ATOM 906 C C . PHE A 1 113 ? 6.612 -7.879 -26.197 1.00 88.00 113 PHE A C 1
ATOM 908 O O . PHE A 1 113 ? 6.439 -7.438 -27.335 1.00 88.00 113 PHE A O 1
ATOM 915 N N . PRO A 1 114 ? 5.603 -8.456 -25.518 1.00 83.94 114 PRO A N 1
ATOM 916 C CA . PRO A 1 114 ? 4.227 -8.502 -26.009 1.00 83.94 114 PRO A CA 1
ATOM 917 C C . PRO A 1 114 ? 3.631 -7.109 -26.276 1.00 83.94 114 PRO A C 1
ATOM 919 O O . PRO A 1 114 ? 3.631 -6.260 -25.382 1.00 83.94 114 PRO A O 1
ATOM 922 N N . LYS A 1 115 ? 3.002 -6.912 -27.445 1.00 81.19 115 LYS A N 1
ATOM 923 C CA . LYS A 1 115 ? 2.315 -5.654 -27.822 1.00 81.19 115 LYS A CA 1
ATOM 924 C C . LYS A 1 115 ? 1.219 -5.223 -26.836 1.00 81.19 115 LYS A C 1
ATOM 926 O O . LYS A 1 115 ? 1.041 -4.032 -26.599 1.00 81.19 115 LYS A O 1
ATOM 931 N N . LYS A 1 116 ? 0.580 -6.181 -26.146 1.00 79.75 116 LYS A N 1
ATOM 932 C CA . LYS A 1 116 ? -0.426 -5.912 -25.095 1.00 79.75 116 LYS A CA 1
ATOM 933 C C . LYS A 1 116 ? 0.066 -4.958 -23.996 1.00 79.75 116 LYS A C 1
ATOM 935 O O . LYS A 1 116 ? -0.736 -4.300 -23.335 1.00 79.75 116 LYS A O 1
ATOM 940 N N . TYR A 1 117 ? 1.377 -4.919 -23.740 1.00 76.94 117 TYR A N 1
ATOM 941 C CA . TYR A 1 117 ? 1.944 -4.027 -22.731 1.00 76.94 117 TYR A CA 1
ATOM 942 C C . TYR A 1 117 ? 1.979 -2.568 -23.196 1.00 76.94 117 TYR A C 1
ATOM 944 O O . TYR A 1 117 ? 1.801 -1.675 -22.368 1.00 76.94 117 TYR A O 1
ATOM 952 N N . GLU A 1 118 ? 2.133 -2.333 -24.498 1.00 75.44 118 GLU A N 1
ATOM 953 C CA . GLU A 1 118 ? 2.109 -1.002 -25.102 1.00 75.44 118 GLU A CA 1
ATOM 954 C C . GLU A 1 118 ? 0.674 -0.460 -25.215 1.00 75.44 118 GLU A C 1
ATOM 956 O O . GLU A 1 118 ? 0.411 0.702 -24.901 1.00 75.44 118 GLU A O 1
ATOM 961 N N . GLU A 1 119 ? -0.281 -1.310 -25.597 1.00 77.44 119 GLU A N 1
ATOM 962 C CA . GLU A 1 119 ? -1.700 -0.942 -25.730 1.00 77.44 119 GLU A CA 1
ATOM 963 C C . GLU A 1 119 ? -2.279 -0.414 -24.409 1.00 77.44 119 GLU A C 1
ATOM 965 O O . GLU A 1 119 ? -2.883 0.661 -24.369 1.00 77.44 119 GLU A O 1
ATOM 970 N N . LYS A 1 120 ? -1.990 -1.104 -23.295 1.00 70.06 120 LYS A N 1
ATOM 971 C CA . LYS A 1 120 ? -2.417 -0.691 -21.946 1.00 70.06 120 LYS A CA 1
ATOM 972 C C . LYS A 1 120 ? -1.806 0.653 -21.512 1.00 70.06 120 LYS A C 1
ATOM 974 O O . LYS A 1 120 ? -2.385 1.354 -20.680 1.00 70.06 120 LYS A O 1
ATOM 979 N N . TYR A 1 121 ? -0.641 1.019 -22.052 1.00 70.38 121 TYR A N 1
ATOM 980 C CA . TYR A 1 121 ? -0.012 2.322 -21.821 1.00 70.38 121 TYR A CA 1
ATOM 981 C C . TYR A 1 121 ? -0.690 3.429 -22.642 1.00 70.38 121 TYR A C 1
ATOM 983 O O . TYR A 1 121 ? -1.036 4.476 -22.086 1.00 70.38 121 TYR A O 1
ATOM 991 N N . LYS A 1 122 ? -0.938 3.189 -23.939 1.00 73.62 122 LYS A N 1
ATOM 992 C CA . LYS A 1 122 ? -1.601 4.151 -24.840 1.00 73.62 122 LYS A CA 1
ATOM 993 C C . LYS A 1 122 ? -3.011 4.506 -24.359 1.00 73.62 122 LYS A C 1
ATOM 995 O O . LYS A 1 122 ? -3.351 5.687 -24.313 1.00 73.62 122 LYS A O 1
ATOM 1000 N N . GLU A 1 123 ? -3.778 3.517 -23.899 1.00 70.06 123 GLU A N 1
ATOM 1001 C CA . GLU A 1 123 ? -5.120 3.727 -23.336 1.00 70.06 123 GLU A CA 1
ATOM 1002 C C . GLU A 1 123 ? -5.099 4.668 -22.113 1.00 70.06 123 GLU A C 1
ATOM 1004 O O . GLU A 1 123 ? -5.912 5.584 -22.005 1.00 70.06 123 GLU A O 1
ATOM 1009 N N . LYS A 1 124 ? -4.119 4.506 -21.210 1.00 65.00 124 LYS A N 1
ATOM 1010 C CA . LYS A 1 124 ? -3.972 5.358 -20.014 1.00 65.00 124 LYS A CA 1
ATOM 1011 C C . LYS A 1 124 ? -3.563 6.800 -20.337 1.00 65.00 124 LYS A C 1
ATOM 1013 O O . LYS A 1 124 ? -3.870 7.695 -19.549 1.00 65.00 124 LYS A O 1
ATOM 1018 N N . LYS A 1 125 ? -2.831 7.035 -21.431 1.00 65.88 125 LYS A N 1
ATOM 1019 C CA . LYS A 1 125 ? -2.368 8.379 -21.817 1.00 65.88 125 LYS A CA 1
ATOM 1020 C C . LYS A 1 125 ? -3.484 9.182 -22.491 1.00 65.88 125 LYS A C 1
ATOM 1022 O O . LYS A 1 125 ? -3.647 10.346 -22.148 1.00 65.88 125 LYS A O 1
ATOM 1027 N N . GLY A 1 126 ? -4.289 8.537 -23.342 1.00 62.50 126 GLY A N 1
ATOM 1028 C CA . GLY A 1 126 ? -5.458 9.161 -23.979 1.00 62.50 126 GLY A CA 1
ATOM 1029 C C . GLY A 1 126 ? -6.570 9.547 -22.994 1.00 62.50 126 GLY A C 1
ATOM 1030 O O . GLY A 1 126 ? -7.202 10.586 -23.158 1.00 62.50 126 GLY A O 1
ATOM 1031 N N . ASP A 1 127 ? -6.762 8.773 -21.922 1.00 57.75 127 ASP A N 1
ATOM 1032 C CA . ASP A 1 127 ? -7.751 9.092 -20.877 1.00 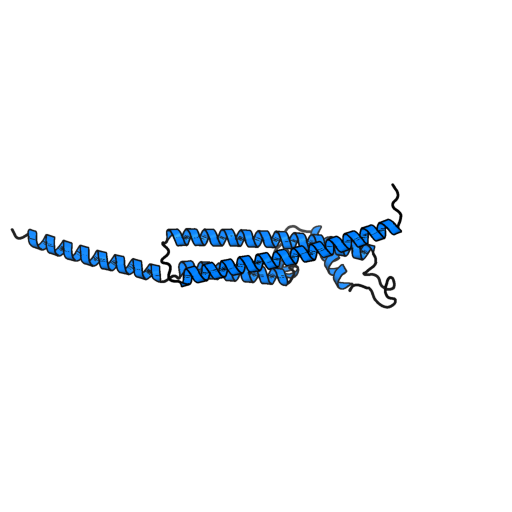57.75 127 ASP A CA 1
ATOM 1033 C C . ASP A 1 127 ? -7.337 10.254 -19.963 1.00 57.75 127 ASP A C 1
ATOM 1035 O O . ASP A 1 127 ? -8.193 10.963 -19.439 1.00 57.75 127 ASP A O 1
ATOM 1039 N N . LYS A 1 128 ? -6.033 10.483 -19.754 1.00 55.25 128 LYS A N 1
ATOM 1040 C CA . LYS A 1 128 ? -5.556 11.607 -18.924 1.00 55.25 128 LYS A CA 1
ATOM 1041 C C . LYS A 1 128 ? -5.843 12.974 -19.546 1.00 55.25 128 LYS A C 1
ATOM 1043 O O . LYS A 1 128 ? -5.871 13.964 -18.823 1.00 55.25 128 LYS A O 1
ATOM 1048 N N . GLU A 1 129 ? -6.054 13.020 -20.856 1.00 57.56 129 GLU A N 1
ATOM 1049 C CA . GLU A 1 129 ? -6.362 14.238 -21.607 1.00 57.56 129 GLU A CA 1
ATOM 1050 C C . GLU A 1 129 ? -7.872 14.556 -21.609 1.00 57.56 129 GLU A C 1
ATOM 1052 O O . GLU A 1 129 ? -8.278 15.689 -21.860 1.00 57.56 129 GLU A O 1
ATOM 1057 N N . LYS A 1 130 ? -8.721 13.582 -21.245 1.00 60.38 130 LYS A N 1
ATOM 1058 C CA . LYS A 1 130 ? -10.184 13.709 -21.192 1.00 60.38 130 LYS A CA 1
ATOM 1059 C C . LYS A 1 130 ? -10.745 13.158 -19.876 1.00 60.38 130 LYS A C 1
ATOM 1061 O O . LYS A 1 130 ? -11.105 11.990 -19.861 1.00 60.38 130 LYS A O 1
ATOM 1066 N N . ASN A 1 131 ? -10.866 13.967 -18.810 1.00 55.78 131 ASN A N 1
ATOM 1067 C CA . ASN A 1 131 ? -11.914 13.894 -17.745 1.00 55.78 131 ASN A CA 1
ATOM 1068 C C . ASN A 1 131 ? -11.445 14.537 -16.423 1.00 55.78 131 ASN A C 1
ATOM 1070 O O . ASN A 1 131 ? -10.303 14.338 -16.030 1.00 55.78 131 ASN A O 1
ATOM 1074 N N . LYS A 1 132 ? -12.209 15.319 -15.636 1.00 56.88 132 LYS A N 1
ATOM 1075 C CA . LYS A 1 132 ? -13.631 15.290 -15.195 1.00 56.88 132 LYS A CA 1
ATOM 1076 C C . LYS A 1 132 ? -14.105 13.928 -14.652 1.00 56.88 132 LYS A C 1
ATOM 1078 O O . LYS A 1 132 ? -14.599 13.073 -15.370 1.00 56.88 132 LYS A O 1
ATOM 1083 N N . MET A 1 133 ? -13.907 13.723 -13.348 1.00 54.47 133 MET A N 1
ATOM 1084 C CA . MET A 1 133 ? -14.104 12.458 -12.631 1.00 54.47 133 MET A CA 1
ATOM 1085 C C . MET A 1 133 ? -15.570 11.971 -12.669 1.00 54.47 133 MET A C 1
ATOM 1087 O O . MET A 1 133 ? -16.430 12.545 -12.011 1.00 54.47 133 MET A O 1
ATOM 1091 N N . THR A 1 134 ? -15.855 10.902 -13.420 1.00 75.38 134 THR A N 1
ATOM 1092 C CA . THR A 1 134 ? -17.145 10.179 -13.426 1.00 75.38 134 THR A CA 1
ATOM 1093 C C . THR A 1 134 ? -17.017 8.820 -12.725 1.00 75.38 134 THR A C 1
ATOM 1095 O O . THR A 1 134 ? -15.921 8.282 -12.585 1.00 75.38 134 THR A O 1
ATOM 1098 N N . VAL A 1 135 ? -18.135 8.219 -12.299 1.00 66.62 135 VAL A N 1
ATOM 1099 C CA . VAL A 1 135 ? -18.192 6.905 -11.607 1.00 66.62 135 VAL A CA 1
ATOM 1100 C C . VAL A 1 135 ? -17.534 5.767 -12.415 1.00 66.62 135 VAL A C 1
ATOM 1102 O O . VAL A 1 135 ? -16.994 4.818 -11.843 1.00 66.62 135 VAL A O 1
ATOM 1105 N N . GLN A 1 136 ? -17.478 5.881 -13.746 1.00 62.41 136 GLN A N 1
ATOM 1106 C CA . GLN A 1 136 ? -16.716 4.964 -14.603 1.00 62.41 136 GLN A CA 1
ATOM 1107 C C . GLN A 1 136 ? -15.206 4.988 -14.318 1.00 62.41 136 GLN A C 1
ATOM 1109 O O . GLN A 1 136 ? -14.560 3.940 -14.391 1.00 62.41 136 GLN A O 1
ATOM 1114 N N . ASN A 1 137 ? -14.655 6.131 -13.906 1.00 62.38 137 ASN A N 1
ATOM 1115 C CA . ASN A 1 137 ? -13.240 6.264 -13.566 1.00 62.38 137 ASN A CA 1
ATOM 1116 C C . ASN A 1 137 ? -12.890 5.516 -12.281 1.00 62.38 137 ASN A C 1
ATOM 1118 O O . ASN A 1 137 ? -11.784 5.001 -12.186 1.00 62.38 137 ASN A O 1
ATOM 1122 N N . LEU A 1 138 ? -13.826 5.360 -11.337 1.00 64.12 138 LEU A N 1
ATOM 1123 C CA . LEU A 1 138 ? -13.612 4.532 -10.145 1.00 64.12 138 LEU A CA 1
ATOM 1124 C C . LEU A 1 138 ? -13.514 3.046 -10.519 1.00 64.12 138 LEU A C 1
ATOM 1126 O O . LEU A 1 138 ? -12.617 2.336 -10.071 1.00 64.12 138 LEU A O 1
ATOM 1130 N N . LYS A 1 139 ? -14.390 2.579 -11.416 1.00 65.06 139 LYS A N 1
ATOM 1131 C CA . LYS A 1 139 ? -14.375 1.190 -11.905 1.00 65.06 139 LYS A CA 1
ATOM 1132 C C . LYS A 1 139 ? -13.137 0.901 -12.763 1.00 65.06 139 LYS A C 1
ATOM 1134 O O . LYS A 1 139 ? -12.587 -0.197 -12.693 1.00 65.06 139 LYS A O 1
ATOM 1139 N N . LYS A 1 140 ? -12.677 1.885 -13.546 1.00 64.81 140 LYS A N 1
ATOM 1140 C CA . LYS A 1 140 ? -11.431 1.803 -14.322 1.00 64.81 140 LYS A CA 1
ATOM 1141 C C . LYS A 1 140 ? -10.198 1.861 -13.417 1.00 64.81 140 LYS A C 1
ATOM 1143 O O . LYS A 1 140 ? -9.294 1.052 -13.604 1.00 64.81 140 LYS A O 1
ATOM 1148 N N . PHE A 1 141 ? -10.212 2.714 -12.390 1.00 62.84 141 PHE A N 1
ATOM 1149 C CA . PHE A 1 141 ? -9.185 2.795 -11.349 1.00 62.84 141 PHE A CA 1
ATOM 1150 C C . PHE A 1 141 ? -8.995 1.438 -10.661 1.00 62.84 141 PHE A C 1
ATOM 1152 O O . PHE A 1 141 ? -7.892 0.891 -10.708 1.00 62.84 141 PHE A O 1
ATOM 1159 N N . LEU A 1 142 ? -10.088 0.827 -10.184 1.00 61.41 142 LEU A N 1
ATOM 1160 C CA . LEU A 1 142 ? -10.106 -0.519 -9.588 1.00 61.41 142 LEU A CA 1
ATOM 1161 C C . LEU A 1 142 ? -9.548 -1.609 -10.519 1.00 61.41 142 LEU A C 1
ATOM 1163 O O . LEU A 1 142 ? -8.931 -2.559 -10.051 1.00 61.41 142 LEU A O 1
ATOM 1167 N N . ARG A 1 143 ? -9.724 -1.469 -11.839 1.00 61.03 143 ARG A N 1
ATOM 1168 C CA . ARG A 1 143 ? -9.216 -2.418 -12.848 1.00 61.03 143 ARG A CA 1
ATOM 1169 C C . ARG A 1 143 ? -7.740 -2.189 -13.206 1.00 61.03 143 ARG A C 1
ATOM 1171 O O . ARG A 1 143 ? -7.098 -3.062 -13.793 1.00 61.03 143 ARG A O 1
ATOM 1178 N N . THR A 1 144 ? -7.209 -1.003 -12.910 1.00 60.28 144 THR A N 1
ATOM 1179 C CA . THR A 1 144 ? -5.814 -0.631 -13.186 1.00 60.28 144 THR A CA 1
ATOM 1180 C C . THR A 1 144 ? -4.872 -0.778 -12.008 1.00 60.28 144 THR A C 1
ATOM 1182 O O . THR A 1 144 ? -3.664 -0.791 -12.258 1.00 60.28 144 THR A O 1
ATOM 1185 N N . LEU A 1 145 ? -5.400 -0.898 -10.790 1.00 59.50 145 LEU A N 1
ATOM 1186 C CA . LEU A 1 145 ? -4.605 -1.285 -9.637 1.00 59.50 145 LEU A CA 1
ATOM 1187 C C . LEU A 1 145 ? -3.972 -2.651 -9.932 1.00 59.50 145 LEU A C 1
ATOM 1189 O O . LEU A 1 145 ? -4.657 -3.609 -10.303 1.00 59.50 145 LEU A O 1
ATOM 1193 N N . ASP A 1 146 ? -2.648 -2.737 -9.816 1.00 69.31 146 ASP A N 1
ATOM 1194 C CA . ASP A 1 146 ? -1.969 -4.027 -9.894 1.00 69.31 146 ASP A CA 1
ATOM 1195 C C . ASP A 1 146 ? -2.548 -4.926 -8.784 1.00 69.31 146 ASP A C 1
ATOM 1197 O O . ASP A 1 146 ? -2.673 -4.491 -7.637 1.00 69.31 146 ASP A O 1
ATOM 1201 N N . PHE A 1 147 ? -2.915 -6.172 -9.120 1.00 74.88 147 PHE A N 1
ATOM 1202 C CA . PHE A 1 147 ? -3.606 -7.111 -8.214 1.00 74.88 147 PHE A CA 1
ATOM 1203 C C . PHE A 1 147 ? -2.955 -7.211 -6.823 1.00 74.88 147 PHE A C 1
ATOM 1205 O O . PHE A 1 147 ? -3.640 -7.424 -5.825 1.00 74.88 147 PHE A O 1
ATOM 1212 N N . HIS A 1 148 ? -1.639 -6.997 -6.757 1.00 76.00 148 HIS A N 1
ATOM 1213 C CA . HIS A 1 148 ? -0.872 -6.924 -5.521 1.00 76.00 148 HIS A CA 1
ATOM 1214 C C . HIS A 1 148 ? -1.339 -5.797 -4.580 1.00 76.00 148 HIS A C 1
ATOM 1216 O O . HIS A 1 148 ? -1.607 -6.057 -3.411 1.00 76.00 148 HIS A O 1
ATOM 1222 N N . PHE A 1 149 ? -1.478 -4.558 -5.067 1.00 82.50 149 PHE A N 1
ATOM 1223 C CA . PHE A 1 149 ? -1.922 -3.4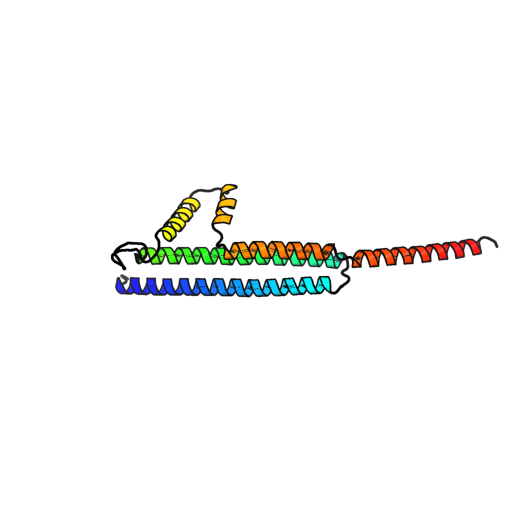34 -4.235 1.00 82.50 149 PHE A CA 1
ATOM 1224 C C . PHE A 1 149 ? -3.394 -3.580 -3.841 1.00 82.50 149 PHE A C 1
ATOM 1226 O O . PHE A 1 149 ? -3.723 -3.346 -2.681 1.00 82.50 149 PHE A O 1
ATOM 1233 N N . VAL A 1 150 ? -4.260 -4.049 -4.754 1.00 85.88 150 VAL A N 1
ATOM 1234 C CA . VAL A 1 150 ? -5.680 -4.322 -4.442 1.00 85.88 150 VAL A CA 1
ATOM 1235 C C . VAL A 1 150 ? -5.815 -5.281 -3.267 1.00 85.88 150 VAL A C 1
ATOM 1237 O O . VAL A 1 150 ? -6.561 -4.999 -2.332 1.00 85.88 150 VAL A O 1
ATOM 1240 N N . SER A 1 151 ? -5.081 -6.396 -3.305 1.00 87.69 151 SER A N 1
ATOM 1241 C CA . SER A 1 151 ? -5.106 -7.389 -2.231 1.00 87.69 151 SER A CA 1
ATOM 1242 C C . SER A 1 151 ? -4.734 -6.755 -0.887 1.00 87.69 151 SER A C 1
ATOM 1244 O O . SER A 1 151 ? -5.464 -6.911 0.090 1.00 87.69 151 SER A O 1
ATOM 1246 N N . ILE A 1 152 ? -3.667 -5.949 -0.851 1.00 88.12 152 ILE A N 1
ATOM 1247 C CA . ILE A 1 152 ? -3.224 -5.261 0.371 1.00 88.12 152 ILE A CA 1
ATOM 1248 C C . ILE A 1 152 ? -4.293 -4.287 0.891 1.00 88.12 152 ILE A C 1
ATOM 1250 O O . ILE A 1 152 ? -4.573 -4.282 2.088 1.00 88.12 152 ILE A O 1
ATOM 1254 N N . TYR A 1 153 ? -4.928 -3.497 0.018 1.00 90.25 153 TYR A N 1
ATOM 1255 C CA . TYR A 1 153 ? -6.000 -2.581 0.427 1.00 90.25 153 TYR A CA 1
ATOM 1256 C C . TYR A 1 153 ? -7.184 -3.312 1.063 1.00 90.25 153 TYR A C 1
ATOM 1258 O O . TYR A 1 153 ? -7.677 -2.885 2.107 1.00 90.25 153 TYR A O 1
ATOM 1266 N N . ILE A 1 154 ? -7.624 -4.418 0.456 1.00 91.19 154 ILE A N 1
ATOM 1267 C CA . ILE A 1 154 ? -8.729 -5.232 0.979 1.00 91.19 154 ILE A CA 1
ATOM 1268 C C . ILE A 1 154 ? -8.374 -5.771 2.367 1.00 91.19 154 ILE A C 1
ATOM 1270 O O . ILE A 1 154 ? -9.176 -5.648 3.293 1.00 91.19 154 ILE A O 1
ATOM 1274 N N . TRP A 1 155 ? -7.165 -6.312 2.528 1.00 92.12 155 TRP A N 1
ATOM 1275 C CA . TRP A 1 155 ? -6.695 -6.836 3.809 1.00 92.12 155 TRP A CA 1
ATOM 1276 C C . TRP A 1 155 ? -6.624 -5.766 4.899 1.00 92.12 155 TRP A C 1
ATOM 1278 O O . TRP A 1 155 ? -7.076 -6.018 6.014 1.00 92.12 155 TRP A O 1
ATOM 1288 N N . ILE A 1 156 ? -6.125 -4.567 4.586 1.00 92.06 156 ILE A N 1
ATOM 1289 C CA . ILE A 1 156 ? -6.080 -3.454 5.547 1.00 92.06 156 ILE A CA 1
ATOM 1290 C C . ILE A 1 156 ? -7.488 -3.085 6.000 1.00 92.06 156 ILE A C 1
ATOM 1292 O O . ILE A 1 156 ? -7.734 -3.023 7.198 1.00 92.06 156 ILE A O 1
ATOM 1296 N N . ILE A 1 157 ? -8.425 -2.897 5.066 1.00 94.06 157 ILE A N 1
ATOM 1297 C CA . ILE A 1 157 ? -9.810 -2.538 5.404 1.00 94.06 157 ILE A CA 1
ATOM 1298 C C . ILE A 1 157 ? -10.443 -3.615 6.292 1.00 94.06 157 ILE A C 1
ATOM 1300 O O . ILE A 1 157 ? -11.060 -3.288 7.304 1.00 94.06 157 ILE A O 1
ATOM 1304 N N . LEU A 1 158 ? -10.261 -4.892 5.946 1.00 94.44 158 LEU A N 1
ATOM 1305 C CA . LEU A 1 158 ? -10.810 -6.014 6.706 1.00 94.44 158 LEU A CA 1
ATOM 1306 C C . LEU A 1 158 ? -10.248 -6.063 8.133 1.00 94.44 158 LEU A C 1
ATOM 1308 O O . LEU A 1 158 ? -11.017 -6.179 9.087 1.00 94.44 158 LEU A O 1
ATOM 1312 N N . ILE A 1 159 ? -8.930 -5.921 8.294 1.00 94.19 159 ILE A N 1
ATOM 1313 C CA . ILE A 1 159 ? -8.273 -5.917 9.608 1.00 94.19 159 ILE A CA 1
ATOM 1314 C C . ILE A 1 159 ? -8.709 -4.703 10.431 1.00 94.19 159 ILE A C 1
ATOM 1316 O O . ILE A 1 159 ? -9.045 -4.855 11.604 1.00 94.19 159 ILE A O 1
ATOM 1320 N N . THR A 1 160 ? -8.764 -3.513 9.830 1.00 95.94 160 THR A N 1
ATOM 1321 C CA . THR A 1 160 ? -9.225 -2.291 10.500 1.00 95.94 160 THR A CA 1
ATOM 1322 C C . THR A 1 160 ? -10.652 -2.449 11.017 1.00 95.94 160 THR A C 1
ATOM 1324 O O . THR A 1 160 ? -10.910 -2.164 12.186 1.00 95.94 160 THR A O 1
ATOM 1327 N N . LEU A 1 161 ? -11.574 -2.945 10.185 1.00 96.25 161 LEU A N 1
ATOM 1328 C CA . LEU A 1 161 ? -12.963 -3.181 10.590 1.00 96.25 161 LEU A CA 1
ATOM 1329 C C . LEU A 1 161 ? -13.061 -4.221 11.707 1.00 96.25 161 LEU A C 1
ATOM 1331 O O . LEU A 1 161 ? -13.799 -4.014 12.669 1.00 96.25 161 LEU A O 1
ATOM 1335 N N . MET A 1 162 ? -12.291 -5.306 11.612 1.00 95.88 162 MET A N 1
ATOM 1336 C CA . MET A 1 162 ? -12.252 -6.342 12.641 1.00 95.88 162 MET A CA 1
ATOM 1337 C C . MET A 1 162 ? -11.735 -5.798 13.979 1.00 95.88 162 MET A C 1
ATOM 1339 O O . MET A 1 162 ? -12.335 -6.069 15.016 1.00 95.88 162 MET A O 1
ATOM 1343 N N . ILE A 1 163 ? -10.665 -4.998 13.971 1.00 95.19 163 ILE A N 1
ATOM 1344 C CA . ILE A 1 163 ? -10.121 -4.365 15.181 1.00 95.19 163 ILE A CA 1
ATOM 1345 C C . ILE A 1 163 ? -11.148 -3.414 15.793 1.00 95.19 163 ILE A C 1
ATOM 1347 O O . ILE A 1 163 ? -11.399 -3.491 16.993 1.00 95.19 163 ILE A O 1
ATOM 1351 N N . ILE A 1 164 ? -11.777 -2.554 14.987 1.00 95.50 164 ILE A N 1
ATOM 1352 C CA . ILE A 1 164 ? -12.826 -1.645 15.469 1.00 95.50 164 ILE A CA 1
ATOM 1353 C C . ILE A 1 164 ? -13.953 -2.452 16.120 1.00 95.50 164 ILE A C 1
ATOM 1355 O O . ILE A 1 164 ? -14.353 -2.158 17.241 1.00 95.50 164 ILE A O 1
ATOM 1359 N N . LEU A 1 165 ? -14.418 -3.516 15.471 1.00 94.69 165 LEU A N 1
ATOM 1360 C CA . LEU A 1 165 ? -15.462 -4.380 16.012 1.00 94.69 165 LEU A CA 1
ATOM 1361 C C . LEU A 1 165 ? -15.048 -5.031 17.346 1.00 94.69 165 LEU A C 1
ATOM 1363 O O . LEU A 1 165 ? -15.831 -5.015 18.294 1.00 94.69 165 LEU A O 1
ATOM 1367 N N . LEU A 1 166 ? -13.811 -5.519 17.468 1.00 92.88 166 LEU A N 1
ATOM 1368 C CA . LEU A 1 166 ? -13.287 -6.085 18.718 1.00 92.88 166 LEU A CA 1
ATOM 1369 C C . LEU A 1 166 ? -13.203 -5.060 19.858 1.00 92.88 166 LEU A C 1
ATOM 1371 O O . LEU A 1 166 ? -13.493 -5.405 21.004 1.00 92.88 166 LEU A O 1
ATOM 1375 N N . ILE A 1 167 ? -12.858 -3.803 19.561 1.00 92.50 167 ILE A N 1
ATOM 1376 C CA . ILE A 1 167 ? -12.829 -2.721 20.560 1.00 92.50 167 ILE A CA 1
ATOM 1377 C C . ILE A 1 167 ? -14.217 -2.527 21.190 1.00 92.50 167 ILE A C 1
ATOM 1379 O O . ILE A 1 167 ? -14.325 -2.330 22.402 1.00 92.50 167 ILE A O 1
ATOM 1383 N N . TRP A 1 168 ? -15.278 -2.605 20.383 1.00 92.12 168 TRP A N 1
ATOM 1384 C CA . TRP A 1 168 ? -16.646 -2.310 20.822 1.00 92.12 168 TRP A CA 1
ATOM 1385 C C . TRP A 1 168 ? -17.432 -3.525 21.332 1.00 92.12 168 TRP A C 1
ATOM 1387 O O . TRP A 1 168 ? -18.339 -3.347 22.142 1.00 92.12 168 TRP A O 1
ATOM 1397 N N . ILE A 1 169 ? -17.087 -4.750 20.920 1.00 89.56 169 ILE A N 1
ATOM 1398 C CA . ILE A 1 169 ? -17.761 -5.981 21.381 1.00 89.56 169 ILE A CA 1
ATOM 1399 C C . ILE A 1 169 ? -17.256 -6.463 22.752 1.00 89.56 169 ILE A C 1
ATOM 1401 O O . ILE A 1 169 ? -17.907 -7.300 23.373 1.00 89.56 169 ILE A O 1
ATOM 1405 N N . ASN A 1 170 ? -16.136 -5.935 23.262 1.00 75.81 170 ASN A N 1
ATOM 1406 C CA . ASN A 1 170 ? -15.479 -6.455 24.464 1.00 75.81 170 ASN A CA 1
ATOM 1407 C C . ASN A 1 170 ? -16.448 -6.606 25.675 1.00 75.81 170 ASN A C 1
ATOM 1409 O O . ASN A 1 170 ? -16.860 -5.603 26.275 1.00 75.81 170 ASN A O 1
ATOM 1413 N N . PRO A 1 171 ? -16.792 -7.851 26.079 1.00 62.81 171 PRO A N 1
ATOM 1414 C CA . PRO A 1 171 ? -17.840 -8.131 27.066 1.00 62.81 171 PRO A CA 1
ATOM 1415 C C . PRO A 1 171 ? -17.492 -7.647 28.480 1.00 62.81 171 PRO A C 1
ATOM 1417 O O . PRO A 1 171 ? -18.381 -7.473 29.317 1.00 62.81 171 PRO A O 1
ATOM 1420 N N . ASN A 1 172 ? -16.216 -7.355 28.759 1.00 63.84 172 ASN A N 1
ATOM 1421 C CA . ASN A 1 172 ? -15.786 -6.878 30.075 1.00 63.84 172 ASN A CA 1
ATOM 1422 C C . ASN A 1 172 ? -16.405 -5.530 30.477 1.00 63.84 172 ASN A C 1
ATOM 1424 O O . ASN A 1 172 ? -16.567 -5.274 31.674 1.00 63.84 172 ASN A O 1
ATOM 1428 N N . GLN A 1 173 ? -16.835 -4.699 29.521 1.00 61.97 173 GLN A N 1
ATOM 1429 C CA . GLN A 1 173 ? -17.569 -3.472 29.852 1.00 61.97 173 GLN A CA 1
ATOM 1430 C C . GLN A 1 173 ? -18.946 -3.754 30.463 1.00 61.97 173 GLN A C 1
ATOM 1432 O O . GLN A 1 173 ? -19.393 -3.015 31.345 1.00 61.97 173 GLN A O 1
ATOM 1437 N N . GLN A 1 174 ? -19.603 -4.844 30.060 1.00 61.50 174 GLN A N 1
ATOM 1438 C CA . GLN A 1 174 ? -20.898 -5.220 30.626 1.00 61.50 174 GLN A CA 1
ATOM 1439 C C . GLN A 1 174 ? -20.750 -5.750 32.055 1.00 61.50 174 GLN A C 1
ATOM 1441 O O . GLN A 1 174 ? -21.511 -5.356 32.938 1.00 61.50 174 GLN A O 1
ATOM 1446 N N . ASN A 1 175 ? -19.714 -6.548 32.321 1.00 64.81 175 ASN A N 1
ATOM 1447 C CA . ASN A 1 175 ? -19.477 -7.115 33.651 1.00 64.81 175 ASN A CA 1
ATOM 1448 C C . ASN A 1 175 ? -19.142 -6.047 34.704 1.00 64.81 175 ASN A C 1
ATOM 1450 O O . ASN A 1 175 ? -19.648 -6.110 35.826 1.00 64.81 175 ASN A O 1
ATOM 1454 N N . GLN A 1 176 ? -18.356 -5.022 34.353 1.00 67.31 176 GLN A N 1
ATOM 1455 C CA . GLN A 1 176 ? -18.086 -3.909 35.273 1.00 67.31 176 GLN A CA 1
ATOM 1456 C C . GLN A 1 176 ? -19.325 -3.044 35.529 1.00 67.31 176 GLN A C 1
ATOM 1458 O O . GLN A 1 176 ? -19.576 -2.652 36.672 1.00 67.31 176 GLN A O 1
ATOM 1463 N N . LYS A 1 177 ? -20.129 -2.774 34.490 1.00 67.06 177 LYS A N 1
ATOM 1464 C CA . LYS A 1 177 ? -21.385 -2.026 34.636 1.00 67.06 177 LYS A CA 1
ATOM 1465 C C . LYS A 1 177 ? -22.357 -2.764 35.557 1.00 67.06 177 LYS A C 1
ATOM 1467 O O . LYS A 1 177 ? -22.895 -2.154 36.479 1.00 67.06 177 LYS A O 1
ATOM 1472 N N . ASN A 1 178 ? -22.500 -4.075 35.373 1.00 72.69 178 ASN A N 1
ATOM 1473 C CA . ASN A 1 178 ? -23.367 -4.911 36.199 1.00 72.69 178 ASN A CA 1
ATOM 1474 C C . ASN A 1 178 ? -22.895 -4.959 37.655 1.00 72.69 178 ASN A C 1
ATOM 1476 O O . ASN A 1 178 ? -23.714 -4.756 38.547 1.00 72.69 178 ASN A O 1
ATOM 1480 N N . LYS A 1 179 ? -21.584 -5.113 37.901 1.00 74.31 179 LYS A N 1
ATOM 1481 C CA . LYS A 1 179 ? -21.011 -5.113 39.260 1.00 74.31 179 LYS A CA 1
ATOM 1482 C C . LYS A 1 179 ? -21.234 -3.784 39.993 1.00 74.31 179 LYS A C 1
ATOM 1484 O O . LYS A 1 179 ? -21.490 -3.777 41.193 1.00 74.31 179 LYS A O 1
ATOM 1489 N N . LYS A 1 180 ? -21.173 -2.653 39.280 1.00 76.81 180 LYS A N 1
ATOM 1490 C CA . LYS A 1 180 ? -21.452 -1.327 39.858 1.00 76.81 180 LYS A CA 1
ATOM 1491 C C . LYS A 1 180 ? -22.933 -1.149 40.215 1.00 76.81 180 LYS A C 1
ATOM 1493 O O . LYS A 1 180 ? -23.234 -0.556 41.245 1.00 76.81 180 LYS A O 1
ATOM 1498 N N . ILE A 1 181 ? -23.845 -1.678 39.394 1.00 81.06 181 ILE A N 1
ATOM 1499 C CA . ILE A 1 181 ? -25.291 -1.648 39.671 1.00 81.06 181 ILE A CA 1
ATOM 1500 C C . ILE A 1 181 ? -25.615 -2.478 40.918 1.00 81.06 181 ILE A C 1
ATOM 1502 O O . ILE A 1 181 ? -26.313 -1.980 41.796 1.00 81.06 181 ILE A O 1
ATOM 1506 N N . THR A 1 182 ? -25.056 -3.689 41.035 1.00 80.19 182 THR A N 1
ATOM 1507 C CA . THR A 1 182 ? -25.269 -4.538 42.223 1.00 80.19 182 THR A CA 1
ATOM 1508 C C . THR A 1 182 ? -24.693 -3.903 43.481 1.00 80.19 182 THR A C 1
ATOM 1510 O O . THR A 1 182 ? -25.333 -3.925 44.524 1.00 80.19 182 THR A O 1
ATOM 1513 N N . LEU A 1 183 ? -23.506 -3.291 43.409 1.00 83.00 183 LEU A N 1
ATOM 1514 C CA . LEU A 1 183 ? -22.932 -2.637 44.584 1.00 83.00 183 LEU A CA 1
ATOM 1515 C C . LEU A 1 183 ? -23.817 -1.478 45.071 1.00 83.00 183 LEU A C 1
ATOM 1517 O O . LEU A 1 183 ? -24.095 -1.396 46.260 1.00 83.00 183 LEU A O 1
ATOM 1521 N N . ASN A 1 184 ? -24.319 -0.641 44.157 1.00 83.38 184 ASN A N 1
ATOM 1522 C CA . ASN A 1 184 ? -25.191 0.484 44.502 1.00 83.38 184 ASN A CA 1
ATOM 1523 C C . ASN A 1 184 ? -26.565 0.049 45.051 1.00 83.38 184 ASN A C 1
ATOM 1525 O O . ASN A 1 184 ? -27.140 0.758 45.883 1.00 83.38 184 ASN A O 1
ATOM 1529 N N . SER A 1 185 ? -27.107 -1.095 44.611 1.00 79.25 185 SER A N 1
ATOM 1530 C CA . SER A 1 185 ? -28.362 -1.617 45.167 1.00 79.25 185 SER A CA 1
ATOM 1531 C C . SER A 1 185 ? -28.190 -2.057 46.622 1.00 79.25 185 SER A C 1
ATOM 1533 O O . SER A 1 185 ? -29.017 -1.704 47.454 1.00 79.25 185 SER A O 1
ATOM 1535 N N . TYR A 1 186 ? -27.074 -2.706 46.971 1.00 81.69 186 TYR A N 1
ATOM 1536 C CA . TYR A 1 186 ? -26.810 -3.079 48.366 1.00 81.69 186 TYR A CA 1
ATOM 1537 C C . TYR A 1 186 ? -26.626 -1.862 49.282 1.00 81.69 186 TYR A C 1
ATOM 1539 O O . TYR A 1 186 ? -27.137 -1.857 50.402 1.00 81.69 186 TYR A O 1
ATOM 1547 N N . THR A 1 187 ? -25.942 -0.806 48.828 1.00 82.94 187 THR A N 1
ATOM 1548 C CA . THR A 1 187 ? -25.756 0.402 49.653 1.00 82.94 187 THR A CA 1
ATOM 1549 C C . THR A 1 187 ? -27.063 1.154 49.891 1.00 82.94 187 THR A C 1
ATOM 1551 O O . THR A 1 187 ? -27.280 1.671 50.985 1.00 82.94 187 THR A O 1
ATOM 1554 N N . SER A 1 188 ? -27.939 1.226 48.884 1.00 78.56 188 SER A N 1
ATOM 1555 C CA . SER A 1 188 ? -29.245 1.888 49.024 1.00 78.56 188 SER A CA 1
ATOM 1556 C C . SER A 1 188 ? -30.200 1.104 49.926 1.00 78.56 188 SER A C 1
ATOM 1558 O O . SER A 1 188 ? -30.875 1.708 50.759 1.00 78.56 188 SER A O 1
ATOM 1560 N N . GLU A 1 189 ? -30.195 -0.226 49.842 1.00 82.94 189 GLU A N 1
ATOM 1561 C CA . GLU A 1 189 ? -30.984 -1.092 50.724 1.00 82.94 189 GLU A CA 1
ATOM 1562 C C . GLU A 1 189 ? -30.524 -0.985 52.191 1.00 82.94 189 GLU A C 1
ATOM 1564 O O . GLU A 1 189 ? -31.344 -0.800 53.093 1.00 82.94 189 GLU A O 1
ATOM 1569 N N . GLN A 1 190 ? -29.208 -0.974 52.443 1.00 81.00 190 GLN A N 1
ATOM 1570 C CA . GLN A 1 190 ? -28.668 -0.762 53.794 1.00 81.00 190 GLN A CA 1
ATOM 1571 C C . GLN A 1 190 ? -28.974 0.639 54.348 1.00 81.00 190 GLN A C 1
ATOM 1573 O O . GLN A 1 190 ? -29.302 0.774 55.528 1.00 81.00 190 GLN A O 1
ATOM 1578 N N . ALA A 1 191 ? -28.922 1.687 53.520 1.00 79.31 191 ALA A N 1
ATOM 1579 C CA . ALA A 1 191 ? -29.269 3.045 53.948 1.00 79.31 191 ALA A CA 1
ATOM 1580 C C . ALA A 1 191 ? -30.761 3.189 54.325 1.00 79.31 191 ALA A C 1
ATOM 1582 O O . ALA A 1 191 ? -31.097 3.898 55.282 1.00 79.31 191 ALA A O 1
ATOM 1583 N N . GLY A 1 192 ? -31.656 2.489 53.620 1.00 81.25 192 GLY A N 1
ATOM 1584 C CA . GLY A 1 192 ? -33.084 2.428 53.954 1.00 81.25 192 GLY A CA 1
ATOM 1585 C C . GLY A 1 192 ? -33.357 1.750 55.302 1.00 81.25 192 GLY A C 1
ATOM 1586 O O . GLY A 1 192 ? -34.143 2.252 56.106 1.00 81.25 192 GLY A O 1
ATOM 1587 N N . LEU A 1 193 ? -32.653 0.655 55.605 1.00 81.00 193 LEU A N 1
ATOM 1588 C CA . LEU A 1 193 ? -32.785 -0.037 56.894 1.00 81.00 193 LEU A CA 1
ATOM 1589 C C . LEU A 1 193 ? -32.337 0.833 58.082 1.00 81.00 193 LEU A C 1
ATOM 1591 O O . LEU A 1 193 ? -32.989 0.837 59.126 1.00 81.00 193 LEU A O 1
ATOM 1595 N N . ILE A 1 194 ? -31.267 1.619 57.922 1.00 76.94 194 ILE A N 1
ATOM 1596 C CA . ILE A 1 194 ? -30.757 2.503 58.986 1.00 76.94 194 ILE A CA 1
ATOM 1597 C C . ILE A 1 194 ? -31.720 3.671 59.262 1.00 76.94 194 ILE A C 1
ATOM 1599 O O . ILE A 1 194 ? -31.927 4.048 60.415 1.00 76.94 194 ILE A O 1
ATOM 1603 N N . THR A 1 195 ? -32.340 4.239 58.226 1.00 76.25 195 THR A N 1
ATOM 1604 C CA . THR A 1 195 ? -33.298 5.352 58.381 1.00 76.25 195 THR A CA 1
ATOM 1605 C C . THR A 1 195 ? -34.625 4.900 58.994 1.00 76.25 195 THR A C 1
ATOM 1607 O O . THR A 1 195 ? -35.161 5.601 59.852 1.00 76.25 195 THR A O 1
ATOM 1610 N N . SER A 1 196 ? -35.101 3.696 58.655 1.00 74.75 196 SER A N 1
ATOM 1611 C CA . SER A 1 196 ? -36.253 3.058 59.310 1.00 74.75 196 SER A CA 1
ATOM 1612 C C . SER A 1 196 ? -36.044 2.856 60.817 1.00 74.75 196 SER A C 1
ATOM 1614 O O . SER A 1 196 ? -36.985 3.005 61.591 1.00 74.75 196 SER A O 1
ATOM 1616 N N . ALA A 1 197 ? -34.827 2.520 61.254 1.00 73.38 197 ALA A N 1
ATOM 1617 C CA . ALA A 1 197 ? -34.540 2.240 62.662 1.00 73.38 197 ALA A CA 1
ATOM 1618 C C . ALA A 1 197 ? -34.521 3.496 63.561 1.00 73.38 197 ALA A C 1
ATOM 1620 O O . ALA A 1 197 ? -34.776 3.393 64.759 1.00 73.38 197 ALA A O 1
ATOM 1621 N N . ASN A 1 198 ? -34.252 4.686 63.010 1.00 73.81 198 ASN A N 1
ATOM 1622 C CA . ASN A 1 198 ? -34.153 5.931 63.788 1.00 73.81 198 ASN A CA 1
ATOM 1623 C C . ASN A 1 198 ? -35.477 6.707 63.933 1.00 73.81 198 ASN A C 1
ATOM 1625 O O . ASN A 1 198 ? -35.540 7.624 64.745 1.00 73.81 198 ASN A O 1
ATOM 1629 N N . GLY A 1 199 ? -36.528 6.360 63.182 1.00 73.00 199 GLY A N 1
ATOM 1630 C CA . GLY A 1 199 ? -37.817 7.071 63.196 1.00 73.00 199 GLY A CA 1
ATOM 1631 C C . GLY A 1 199 ? -38.818 6.644 64.281 1.00 73.00 199 GLY A C 1
ATOM 1632 O O . GLY A 1 199 ? -39.911 7.195 64.328 1.00 73.00 199 GLY A O 1
ATOM 1633 N N . GLN A 1 200 ? -38.486 5.663 65.128 1.00 62.38 200 GLN A N 1
ATOM 1634 C CA . GLN A 1 200 ? -39.371 5.133 66.183 1.00 62.38 200 GLN A CA 1
ATOM 1635 C C . GLN A 1 200 ? -38.988 5.572 67.612 1.00 62.38 200 GLN A C 1
ATOM 1637 O O . GLN A 1 200 ? -39.361 4.904 68.576 1.00 62.38 200 GLN A O 1
ATOM 1642 N N . LYS A 1 201 ? -38.234 6.665 67.766 1.00 57.69 201 LYS A N 1
ATOM 1643 C CA . LYS A 1 201 ? -37.902 7.247 69.076 1.00 57.69 201 LYS A CA 1
ATOM 1644 C C . LYS A 1 201 ? -38.671 8.528 69.349 1.00 57.69 201 LYS A C 1
ATOM 1646 O O . LYS A 1 201 ?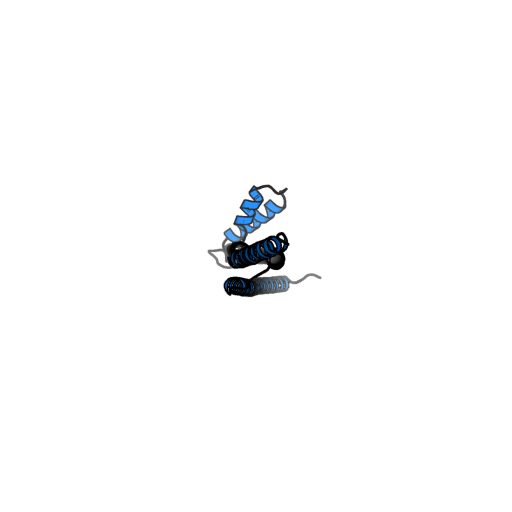 -38.840 9.313 68.393 1.00 57.69 201 LYS A O 1
#